Protein AF-A0A9E0HEC7-F1 (afdb_monomer)

Nearest PDB structures (foldseek):
  6nvm-assembly1_A  TM=3.324E-01  e=1.179E-01  Saccharopolyspora erythraea
  3eey-assembly4_I  TM=4.393E-01  e=1.092E+00  Acetivibrio thermocellus ATCC 27405

Secondary structure (DSSP, 8-state):
--HHHHHHHHHHHHHHHHHHHHTT--TTHHHHHHTT-EEEEE--GGGHHHHHHHHHH-TT-SEEEEE-TT--S-HHHHHHHHHHHHHSGGGGTEEEEEE-TTPPP-TTSHHHHHHHHT--SS-EEEEEEHHHHHHHHHH-----HHHHHHHHTTSPPPPPPPHHHHHHHHHHHHHHHHHHHHHHHHHHHHHHHHHHHHHHSS---

Mean predicted aligned error: 7.04 Å

Structure (mmCIF, N/CA/C/O backbone):
data_AF-A0A9E0HEC7-F1
#
_entry.id   AF-A0A9E0HEC7-F1
#
loop_
_atom_site.group_PDB
_atom_site.id
_atom_site.type_symbol
_atom_site.label_atom_id
_atom_site.label_alt_id
_atom_site.label_comp_id
_atom_site.label_asym_id
_atom_site.label_entity_id
_atom_site.label_seq_id
_atom_site.pdbx_PDB_ins_code
_atom_site.Cartn_x
_atom_site.Cartn_y
_atom_site.Cartn_z
_atom_site.occupancy
_atom_site.B_iso_or_equiv
_atom_site.auth_seq_id
_atom_site.auth_comp_id
_atom_site.auth_asym_id
_atom_site.auth_atom_id
_atom_site.pdbx_PDB_model_num
ATOM 1 N N . MET A 1 1 ? 11.516 -15.884 -7.083 1.00 87.19 1 MET A N 1
ATOM 2 C CA . MET A 1 1 ? 12.132 -14.732 -6.405 1.00 87.19 1 MET A CA 1
ATOM 3 C C . MET A 1 1 ? 13.285 -15.164 -5.522 1.00 87.19 1 MET A C 1
ATOM 5 O O . MET A 1 1 ? 13.072 -16.026 -4.665 1.00 87.19 1 MET A O 1
ATOM 9 N N . ASP A 1 2 ? 14.466 -14.587 -5.724 1.00 90.25 2 ASP A N 1
ATOM 10 C CA . ASP A 1 2 ? 15.596 -14.756 -4.800 1.00 90.25 2 ASP A CA 1
ATOM 11 C C . ASP A 1 2 ? 15.490 -13.820 -3.576 1.00 90.25 2 ASP A C 1
ATOM 13 O O . ASP A 1 2 ? 14.599 -12.970 -3.495 1.00 90.25 2 ASP A O 1
ATOM 17 N N . ASP A 1 3 ? 16.365 -14.001 -2.584 1.00 91.94 3 ASP A N 1
ATOM 18 C CA . ASP A 1 3 ? 16.328 -13.213 -1.342 1.00 91.94 3 ASP A CA 1
ATOM 19 C C . ASP A 1 3 ? 16.625 -11.724 -1.582 1.00 91.94 3 ASP A C 1
ATOM 21 O O . ASP A 1 3 ? 16.037 -10.862 -0.928 1.00 91.94 3 ASP A O 1
ATOM 25 N N . ALA A 1 4 ? 17.481 -11.401 -2.557 1.00 91.88 4 ALA A N 1
ATOM 26 C CA . ALA A 1 4 ? 17.831 -10.021 -2.873 1.00 91.88 4 ALA A CA 1
ATOM 27 C C . ALA A 1 4 ? 16.644 -9.269 -3.494 1.00 91.88 4 ALA A C 1
ATOM 29 O O . ALA A 1 4 ? 16.403 -8.107 -3.165 1.00 91.88 4 ALA A O 1
ATOM 30 N N . GLU A 1 5 ? 15.875 -9.929 -4.359 1.00 91.88 5 GLU A N 1
ATOM 31 C CA . GLU A 1 5 ? 14.622 -9.409 -4.905 1.00 91.88 5 GLU A CA 1
ATOM 32 C C . GLU A 1 5 ? 13.568 -9.199 -3.809 1.00 91.88 5 GLU A C 1
ATOM 34 O O . GLU A 1 5 ? 12.873 -8.176 -3.810 1.00 91.88 5 GLU A O 1
ATOM 39 N N . ARG A 1 6 ? 13.469 -10.124 -2.842 1.00 94.81 6 ARG A N 1
ATOM 40 C CA . ARG A 1 6 ? 12.532 -9.997 -1.712 1.00 94.81 6 ARG A CA 1
ATOM 41 C C . ARG A 1 6 ? 12.882 -8.825 -0.798 1.00 94.81 6 ARG A C 1
ATOM 43 O O . ARG A 1 6 ? 11.996 -8.041 -0.448 1.00 94.81 6 ARG A O 1
ATOM 50 N N . ASP A 1 7 ? 14.152 -8.687 -0.427 1.00 95.75 7 ASP A N 1
ATOM 51 C CA . ASP A 1 7 ? 14.629 -7.603 0.439 1.00 95.75 7 ASP A CA 1
ATOM 52 C C . ASP A 1 7 ? 14.504 -6.232 -0.236 1.00 95.75 7 ASP A C 1
ATOM 54 O O . ASP A 1 7 ? 14.144 -5.233 0.396 1.00 95.75 7 ASP A O 1
ATOM 58 N N . ASP A 1 8 ? 14.730 -6.182 -1.544 1.00 95.94 8 ASP A N 1
ATOM 59 C CA . ASP A 1 8 ? 14.536 -4.977 -2.334 1.00 95.94 8 ASP A CA 1
ATOM 60 C C . ASP A 1 8 ? 13.059 -4.557 -2.390 1.00 95.94 8 ASP A C 1
ATOM 62 O O . ASP A 1 8 ? 12.725 -3.409 -2.088 1.00 95.94 8 ASP A O 1
ATOM 66 N N . ALA A 1 9 ? 12.148 -5.486 -2.689 1.00 96.44 9 ALA A N 1
ATOM 67 C CA . ALA A 1 9 ? 10.710 -5.221 -2.668 1.00 96.44 9 ALA A CA 1
ATOM 68 C C . ALA A 1 9 ? 10.222 -4.758 -1.281 1.00 96.44 9 ALA A C 1
ATOM 70 O O . ALA A 1 9 ? 9.430 -3.815 -1.186 1.00 96.44 9 ALA A O 1
ATOM 71 N N . ARG A 1 10 ? 10.746 -5.354 -0.198 1.00 97.50 10 ARG A N 1
ATOM 72 C CA . ARG A 1 10 ? 10.491 -4.892 1.177 1.00 97.50 10 ARG A CA 1
ATOM 73 C C . ARG A 1 10 ? 10.950 -3.447 1.372 1.00 97.50 10 ARG A C 1
ATOM 75 O O . ARG A 1 10 ? 10.171 -2.625 1.848 1.00 97.50 10 ARG A O 1
ATOM 82 N N . THR A 1 11 ? 12.168 -3.117 0.947 1.00 97.88 11 THR A N 1
ATOM 83 C CA . THR A 1 11 ? 12.728 -1.759 1.058 1.00 97.88 11 THR A CA 1
ATOM 84 C C . THR A 1 11 ? 11.845 -0.720 0.357 1.00 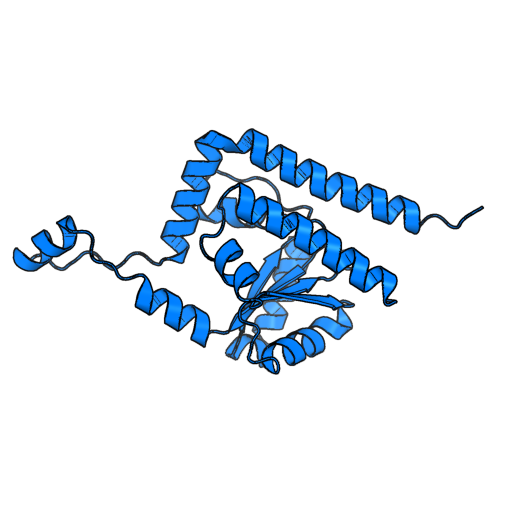97.88 11 THR A C 1
ATOM 86 O O . THR A 1 11 ? 11.594 0.364 0.888 1.00 97.88 11 THR A O 1
ATOM 89 N N . TRP A 1 12 ? 11.325 -1.035 -0.831 1.00 98.31 12 TRP A N 1
ATOM 90 C CA . TRP A 1 12 ? 10.419 -0.137 -1.552 1.00 98.31 12 TRP A CA 1
ATOM 91 C C . TRP A 1 12 ? 9.053 0.008 -0.871 1.00 98.31 12 TRP A C 1
ATOM 93 O O . TRP A 1 12 ? 8.524 1.121 -0.803 1.00 98.31 12 TRP A O 1
ATOM 103 N N . ALA A 1 13 ? 8.503 -1.069 -0.308 1.00 98.12 13 ALA A N 1
ATOM 104 C CA . ALA A 1 13 ? 7.285 -0.997 0.498 1.00 98.12 13 ALA A CA 1
ATOM 105 C C . ALA A 1 13 ? 7.476 -0.135 1.763 1.00 98.12 13 ALA A C 1
ATOM 107 O O . ALA A 1 13 ? 6.596 0.647 2.119 1.00 98.12 13 ALA A O 1
ATOM 108 N N . GLU A 1 14 ? 8.642 -0.192 2.408 1.00 97.94 14 GLU A N 1
ATOM 109 C CA . GLU A 1 14 ? 8.966 0.667 3.555 1.00 97.94 14 GLU A CA 1
ATOM 110 C C . GLU A 1 14 ? 9.065 2.151 3.180 1.00 97.94 14 GLU A C 1
ATOM 112 O O . GLU A 1 14 ? 8.615 3.011 3.941 1.00 97.94 14 GLU A O 1
ATOM 117 N N . ARG A 1 15 ? 9.601 2.470 1.995 1.00 98.31 15 ARG A N 1
ATOM 118 C CA . ARG A 1 15 ? 9.605 3.847 1.466 1.00 98.31 15 ARG A CA 1
ATOM 119 C C . ARG A 1 15 ? 8.192 4.361 1.214 1.00 98.31 15 ARG A C 1
ATOM 121 O O . ARG A 1 15 ? 7.901 5.513 1.520 1.00 98.31 15 ARG A O 1
ATOM 128 N N . TYR A 1 16 ? 7.309 3.506 0.704 1.00 98.19 16 TYR A N 1
ATOM 129 C CA . TYR A 1 16 ? 5.893 3.835 0.571 1.00 98.19 16 TYR A CA 1
ATOM 130 C C . TYR A 1 16 ? 5.250 4.133 1.931 1.00 98.19 16 TYR A C 1
ATOM 132 O O . TYR A 1 16 ? 4.610 5.171 2.083 1.00 98.19 16 TYR A O 1
ATOM 140 N N . ILE A 1 17 ? 5.482 3.287 2.943 1.00 96.62 17 ILE A N 1
ATOM 141 C CA . ILE A 1 17 ? 4.986 3.526 4.309 1.00 96.62 17 ILE A CA 1
ATOM 142 C C . ILE A 1 17 ? 5.485 4.873 4.849 1.00 96.62 17 ILE A C 1
ATOM 144 O O . ILE A 1 17 ? 4.700 5.612 5.435 1.00 96.62 17 ILE A O 1
ATOM 148 N N . ALA A 1 18 ? 6.745 5.240 4.601 1.00 97.38 18 ALA A N 1
ATOM 149 C CA . ALA A 1 18 ? 7.276 6.534 5.029 1.00 97.38 18 ALA A CA 1
ATOM 150 C C . ALA A 1 18 ? 6.511 7.728 4.418 1.00 97.38 18 ALA A C 1
ATOM 152 O O . ALA A 1 18 ? 6.315 8.730 5.102 1.00 97.38 18 ALA A O 1
ATOM 153 N N . ILE A 1 19 ? 6.024 7.623 3.173 1.00 96.75 19 ILE A N 1
ATOM 154 C CA . ILE A 1 19 ? 5.137 8.640 2.575 1.00 96.75 19 ILE A CA 1
ATOM 155 C C . ILE A 1 19 ? 3.783 8.656 3.292 1.00 96.75 19 ILE A C 1
ATOM 157 O O . ILE A 1 19 ? 3.296 9.725 3.653 1.00 96.75 19 ILE A O 1
ATOM 161 N N . ILE A 1 20 ? 3.187 7.485 3.540 1.00 94.31 20 ILE A N 1
ATOM 162 C CA . ILE A 1 20 ? 1.914 7.378 4.273 1.00 94.31 20 ILE A CA 1
ATOM 163 C C . ILE A 1 20 ? 2.005 8.052 5.648 1.00 94.31 20 ILE A C 1
ATOM 165 O O . ILE A 1 20 ? 1.072 8.748 6.046 1.00 94.31 20 ILE A O 1
ATOM 169 N N . GLU A 1 21 ? 3.126 7.877 6.348 1.00 94.19 21 GLU A N 1
ATOM 170 C CA . GLU A 1 21 ? 3.403 8.493 7.649 1.00 94.19 21 GLU A CA 1
ATOM 171 C C . GLU A 1 21 ? 3.651 10.003 7.532 1.00 94.19 21 GLU A C 1
ATOM 173 O O . GLU A 1 21 ? 3.046 10.777 8.271 1.00 94.19 21 GLU A O 1
ATOM 178 N N . ALA A 1 22 ? 4.485 10.443 6.584 1.00 94.62 22 ALA A N 1
ATOM 179 C CA . ALA A 1 22 ? 4.829 11.857 6.401 1.00 94.62 22 ALA A CA 1
ATOM 180 C C . ALA A 1 22 ? 3.616 12.730 6.048 1.00 94.62 22 ALA A C 1
ATOM 182 O O . ALA A 1 22 ? 3.542 13.890 6.454 1.00 94.62 22 ALA A O 1
ATOM 183 N N . TYR A 1 23 ? 2.662 12.165 5.309 1.00 92.69 23 TYR A N 1
ATOM 184 C CA . TYR A 1 23 ? 1.419 12.834 4.939 1.00 92.69 23 TYR A CA 1
ATOM 185 C C . TYR A 1 23 ? 0.248 12.467 5.849 1.00 92.69 23 TYR A C 1
ATOM 187 O O . TYR A 1 23 ? -0.855 12.927 5.580 1.00 92.69 23 TYR A O 1
ATOM 195 N N . ASP A 1 24 ? 0.458 11.672 6.906 1.00 90.56 24 ASP A N 1
ATOM 196 C CA . ASP A 1 24 ? -0.576 11.273 7.868 1.00 90.56 24 ASP A CA 1
ATOM 197 C C . ASP A 1 24 ? -1.872 10.812 7.164 1.00 90.56 24 ASP A C 1
ATOM 199 O O . ASP A 1 24 ? -2.981 11.290 7.414 1.00 90.56 24 ASP A O 1
ATOM 203 N N . LEU A 1 25 ? -1.688 9.911 6.188 1.00 89.12 25 LEU A N 1
ATOM 204 C CA . LEU A 1 25 ? -2.768 9.340 5.370 1.00 89.12 25 LEU A CA 1
ATOM 205 C C . LEU A 1 25 ? -3.478 8.176 6.066 1.00 89.12 25 LEU A C 1
ATOM 207 O O . LEU A 1 25 ? -4.539 7.714 5.639 1.00 89.12 25 LEU A O 1
ATOM 211 N N . CYS A 1 26 ? -2.852 7.654 7.115 1.00 88.06 26 CYS A N 1
ATOM 212 C CA . CYS A 1 26 ? -3.355 6.563 7.921 1.00 88.06 26 CYS A CA 1
ATOM 213 C C . CYS A 1 26 ? -2.931 6.806 9.375 1.00 88.06 26 CYS A C 1
ATOM 215 O O . CYS A 1 26 ? -1.745 6.647 9.681 1.00 88.06 26 CYS A O 1
ATOM 217 N N . PRO A 1 27 ? -3.872 7.105 10.289 1.00 85.00 27 PRO A N 1
ATOM 218 C CA . PRO A 1 27 ? -3.538 7.408 11.684 1.00 85.00 27 PRO A CA 1
ATOM 219 C C . PRO A 1 27 ? -2.929 6.207 12.428 1.00 85.00 27 PRO A C 1
ATOM 221 O O . PRO A 1 27 ? -2.364 6.353 13.510 1.00 85.00 27 PRO A O 1
ATOM 224 N N . TRP A 1 28 ? -3.027 5.001 11.858 1.00 85.94 28 TRP A N 1
ATOM 225 C CA . TRP A 1 28 ? -2.466 3.779 12.436 1.00 85.94 28 TRP A CA 1
ATOM 226 C C . TRP A 1 28 ? -1.082 3.413 11.909 1.00 85.94 28 TRP A C 1
ATOM 228 O O . TRP A 1 28 ? -0.432 2.588 12.546 1.00 85.94 28 TRP A O 1
ATOM 238 N N . ALA A 1 29 ? -0.621 3.993 10.795 1.00 84.69 29 ALA A N 1
ATOM 239 C CA . ALA A 1 29 ? 0.616 3.563 10.139 1.00 84.69 29 ALA A CA 1
ATOM 240 C C . ALA A 1 29 ? 1.838 3.700 11.064 1.00 84.69 29 ALA A C 1
ATOM 242 O O . ALA A 1 29 ? 2.449 2.690 11.417 1.00 84.69 29 ALA A O 1
ATOM 243 N N . ALA A 1 30 ? 2.119 4.917 11.542 1.00 87.06 30 ALA A N 1
ATOM 244 C CA . ALA A 1 30 ? 3.261 5.169 12.421 1.00 87.06 30 ALA A CA 1
ATOM 245 C C . ALA A 1 30 ? 3.179 4.398 13.756 1.00 87.06 30 ALA A C 1
ATOM 247 O O . ALA A 1 30 ? 4.164 3.752 14.126 1.00 87.06 30 ALA A O 1
ATOM 248 N N . PRO A 1 31 ? 2.033 4.364 14.474 1.00 87.75 31 PRO A N 1
ATOM 249 C CA . PRO A 1 31 ? 1.924 3.560 15.688 1.00 87.75 31 PRO A CA 1
ATOM 250 C C . PRO A 1 31 ? 2.130 2.055 15.459 1.00 87.75 31 PRO A C 1
ATOM 252 O O . PRO A 1 31 ? 2.806 1.415 16.262 1.00 87.75 31 PRO A O 1
ATOM 255 N N . ALA A 1 32 ? 1.565 1.481 14.391 1.00 87.88 32 ALA A N 1
ATOM 256 C CA . ALA A 1 32 ? 1.730 0.058 14.083 1.00 87.88 32 ALA A CA 1
ATOM 257 C C . ALA A 1 32 ? 3.191 -0.271 13.751 1.00 87.88 32 ALA A C 1
ATOM 259 O O . ALA A 1 32 ? 3.738 -1.259 14.242 1.00 87.88 32 ALA A O 1
ATOM 260 N N . ARG A 1 33 ? 3.857 0.592 12.975 1.00 89.12 33 ARG A N 1
ATOM 261 C CA . ARG A 1 33 ? 5.275 0.435 12.647 1.00 89.12 33 ARG A CA 1
ATOM 262 C C . ARG A 1 33 ? 6.158 0.523 13.892 1.00 89.12 33 ARG A C 1
ATOM 264 O O . ARG A 1 33 ? 7.004 -0.342 14.091 1.00 89.12 33 ARG A O 1
ATOM 271 N N . ALA A 1 34 ? 5.914 1.498 14.769 1.00 90.94 34 ALA A N 1
ATOM 272 C CA . ALA A 1 34 ? 6.655 1.666 16.022 1.00 90.94 34 ALA A CA 1
ATOM 273 C C . ALA A 1 34 ? 6.516 0.466 16.977 1.00 90.94 34 ALA A C 1
ATOM 275 O O . ALA A 1 34 ? 7.435 0.175 17.739 1.00 90.94 34 ALA A O 1
ATOM 276 N N . ARG A 1 35 ? 5.382 -0.244 16.929 1.00 91.38 35 ARG A N 1
ATOM 277 C CA . ARG A 1 35 ? 5.138 -1.460 17.723 1.00 91.38 35 ARG A CA 1
ATOM 278 C C . ARG A 1 35 ? 5.619 -2.752 17.053 1.00 91.38 35 ARG A C 1
ATOM 280 O O . ARG A 1 35 ? 5.461 -3.818 17.638 1.00 91.38 35 ARG A O 1
ATOM 287 N N . GLY A 1 36 ? 6.201 -2.680 15.853 1.00 91.44 36 GLY A N 1
ATOM 288 C CA . GLY A 1 36 ? 6.622 -3.866 15.102 1.00 91.44 36 GLY A CA 1
ATOM 289 C C . GLY A 1 36 ? 5.451 -4.725 14.610 1.00 91.44 36 GLY A C 1
ATOM 290 O O . GLY A 1 36 ? 5.605 -5.925 14.412 1.00 91.44 36 GLY A O 1
ATOM 291 N N . GLU A 1 37 ? 4.276 -4.122 14.426 1.00 93.06 37 GLU A N 1
ATOM 292 C CA . GLU A 1 37 ? 3.042 -4.815 14.033 1.00 93.06 37 GLU A CA 1
ATOM 293 C C . GLU A 1 37 ? 2.853 -4.904 12.510 1.00 93.06 37 GLU A C 1
ATOM 295 O O . GLU A 1 37 ? 1.885 -5.507 12.033 1.00 93.06 37 GLU A O 1
ATOM 300 N N . VAL A 1 38 ? 3.747 -4.276 11.744 1.00 94.44 38 VAL A N 1
ATOM 301 C CA . VAL A 1 38 ? 3.724 -4.283 10.281 1.00 94.44 38 VAL A CA 1
ATOM 302 C C . VAL A 1 38 ? 4.596 -5.421 9.778 1.00 94.44 38 VAL A C 1
ATOM 304 O O . VAL A 1 38 ? 5.797 -5.466 10.033 1.00 94.44 38 VAL A O 1
ATOM 307 N N . TRP A 1 39 ? 3.981 -6.327 9.033 1.00 96.75 39 TRP A N 1
ATOM 308 C CA . TRP A 1 39 ? 4.637 -7.463 8.412 1.00 96.75 39 TRP A CA 1
ATOM 309 C C . TRP A 1 39 ? 4.698 -7.255 6.904 1.00 96.75 39 TRP A C 1
ATOM 311 O O . TRP A 1 39 ? 3.683 -6.944 6.283 1.00 96.75 39 TRP A O 1
ATOM 321 N N . ILE A 1 40 ? 5.883 -7.402 6.313 1.00 97.69 40 ILE A N 1
ATOM 322 C CA . ILE A 1 40 ? 6.109 -7.169 4.885 1.00 97.69 40 ILE A CA 1
ATOM 323 C C . ILE A 1 40 ? 6.843 -8.370 4.308 1.00 97.69 40 ILE A C 1
ATOM 325 O O . ILE A 1 40 ? 7.993 -8.643 4.673 1.00 97.69 40 ILE A O 1
ATOM 329 N N . GLU A 1 41 ? 6.196 -9.051 3.370 1.00 97.94 41 GLU A N 1
ATOM 330 C CA . GLU A 1 41 ? 6.795 -10.162 2.647 1.00 97.94 41 GLU A CA 1
ATOM 331 C C . GLU A 1 41 ? 6.524 -10.025 1.150 1.00 97.94 41 GLU A C 1
ATOM 333 O O . GLU A 1 41 ? 5.391 -9.809 0.720 1.00 97.94 41 GLU A O 1
ATOM 338 N N . ALA A 1 42 ? 7.586 -10.135 0.354 1.00 97.81 42 ALA A N 1
ATOM 339 C CA . ALA A 1 42 ? 7.486 -10.213 -1.092 1.00 97.81 42 ALA A CA 1
ATOM 340 C C . ALA A 1 42 ? 7.343 -11.673 -1.526 1.00 97.81 42 ALA A C 1
ATOM 342 O O . ALA A 1 42 ? 8.010 -12.546 -0.967 1.00 97.81 42 ALA A O 1
ATOM 343 N N . CYS A 1 43 ? 6.489 -11.937 -2.510 1.00 97.06 43 CYS A N 1
ATOM 344 C CA . CYS A 1 43 ? 6.162 -13.277 -2.991 1.00 97.06 43 CYS A CA 1
ATOM 345 C C . CYS A 1 43 ? 5.806 -13.266 -4.485 1.00 97.06 43 CYS A C 1
ATOM 347 O O . CYS A 1 43 ? 5.541 -12.209 -5.063 1.00 97.06 43 CYS A O 1
ATOM 349 N N . GLU A 1 44 ? 5.826 -14.443 -5.114 1.00 95.94 44 GLU A N 1
ATOM 350 C CA . GLU A 1 44 ? 5.263 -14.613 -6.455 1.00 95.94 44 GLU A CA 1
ATOM 351 C C . GLU A 1 44 ? 3.729 -14.663 -6.385 1.00 95.94 44 GLU A C 1
ATOM 353 O O . GLU A 1 44 ? 3.147 -14.911 -5.327 1.00 95.94 44 GLU A O 1
ATOM 358 N N . VAL A 1 45 ? 3.067 -14.450 -7.525 1.00 94.19 45 VAL A N 1
ATOM 359 C CA . VAL A 1 45 ? 1.594 -14.465 -7.626 1.00 94.19 45 VAL A CA 1
ATOM 360 C C . VAL A 1 45 ? 1.011 -15.783 -7.102 1.00 94.19 45 VAL A C 1
ATOM 362 O O . VAL A 1 45 ? 0.038 -15.764 -6.347 1.00 94.19 45 VAL A O 1
ATOM 365 N N . ASP A 1 46 ? 1.630 -16.910 -7.450 1.00 94.56 46 ASP A N 1
ATOM 366 C CA . ASP A 1 46 ? 1.159 -18.244 -7.060 1.00 94.56 46 ASP A CA 1
ATOM 367 C C . ASP A 1 46 ? 1.342 -18.527 -5.556 1.00 94.56 46 ASP A C 1
ATOM 369 O O . ASP A 1 46 ? 0.603 -19.324 -4.984 1.00 94.56 46 ASP A O 1
ATOM 373 N N . ASP A 1 47 ? 2.255 -17.812 -4.891 1.00 96.31 47 ASP A N 1
ATOM 374 C CA . ASP A 1 47 ? 2.591 -18.006 -3.476 1.00 96.31 47 ASP A CA 1
ATOM 375 C C . ASP A 1 47 ? 1.795 -17.082 -2.535 1.00 96.31 47 ASP A C 1
ATOM 377 O O . ASP A 1 47 ? 1.994 -17.110 -1.312 1.00 96.31 47 ASP A O 1
ATOM 381 N N . VAL A 1 48 ? 0.925 -16.204 -3.057 1.00 96.00 48 VAL A N 1
ATOM 382 C CA . VAL A 1 48 ? 0.280 -15.168 -2.229 1.00 96.00 48 VAL A CA 1
ATOM 383 C C . VAL A 1 48 ? -0.604 -15.778 -1.141 1.00 96.00 48 VAL A C 1
ATOM 385 O O . VAL A 1 48 ? -0.675 -15.239 -0.038 1.00 96.00 48 VAL A O 1
ATOM 388 N N . GLU A 1 49 ? -1.276 -16.897 -1.429 1.00 95.44 49 GLU A N 1
ATOM 389 C CA . GLU A 1 49 ? -2.180 -17.547 -0.476 1.00 95.44 49 GLU A CA 1
ATOM 390 C C . GLU A 1 49 ? -1.394 -18.109 0.715 1.00 95.44 49 GLU A C 1
ATOM 392 O O . GLU A 1 49 ? -1.721 -17.821 1.868 1.00 95.44 49 GLU A O 1
ATOM 397 N N . ASP A 1 50 ? -0.285 -18.797 0.440 1.00 96.56 50 ASP A 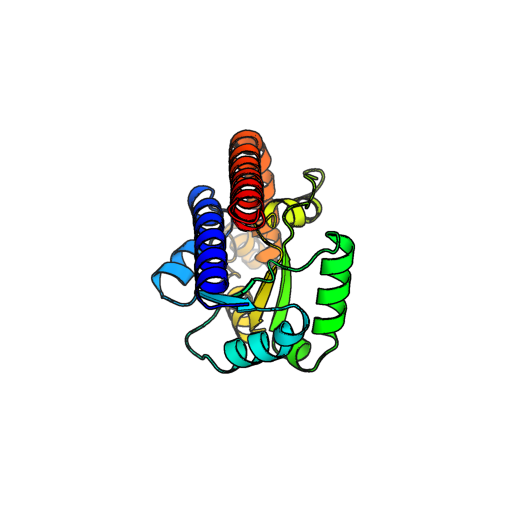N 1
ATOM 398 C CA . ASP A 1 50 ? 0.628 -19.310 1.464 1.00 96.56 50 ASP A CA 1
ATOM 399 C C . ASP A 1 50 ? 1.286 -18.178 2.262 1.00 96.56 50 ASP A C 1
ATOM 401 O O . ASP A 1 50 ? 1.490 -18.280 3.474 1.00 96.56 50 ASP A O 1
ATOM 405 N N . THR A 1 51 ? 1.591 -17.066 1.598 1.00 97.12 51 THR A N 1
ATOM 406 C CA . THR A 1 51 ? 2.161 -15.863 2.219 1.00 97.12 51 THR A CA 1
ATOM 407 C C . THR A 1 51 ? 1.160 -15.213 3.179 1.00 97.12 51 THR A C 1
ATOM 409 O O . THR A 1 51 ? 1.486 -14.933 4.335 1.00 97.12 51 THR A O 1
ATOM 412 N N . LEU A 1 52 ? -0.102 -15.083 2.769 1.00 96.56 52 LEU A N 1
ATOM 413 C CA . LEU A 1 52 ? -1.189 -14.633 3.640 1.00 96.56 52 LEU A CA 1
ATOM 414 C C . LEU A 1 52 ? -1.442 -15.612 4.797 1.00 96.56 52 LEU A C 1
ATOM 416 O O . LEU A 1 52 ? -1.714 -15.175 5.917 1.00 96.56 52 LEU A O 1
ATOM 420 N N . ALA A 1 53 ? -1.308 -16.922 4.574 1.00 95.56 53 ALA A N 1
ATOM 421 C CA . ALA A 1 53 ? -1.405 -17.916 5.638 1.00 95.56 53 ALA A CA 1
ATOM 422 C C . ALA A 1 53 ? -0.284 -17.742 6.684 1.00 95.56 53 ALA A C 1
ATOM 424 O O . ALA A 1 53 ? -0.570 -17.733 7.885 1.00 95.56 53 ALA A O 1
ATOM 425 N N . ARG A 1 54 ? 0.968 -17.492 6.270 1.00 96.31 54 ARG A N 1
ATOM 426 C CA . ARG A 1 54 ? 2.072 -17.162 7.198 1.00 96.31 54 ARG A CA 1
ATOM 427 C C . ARG A 1 54 ? 1.788 -15.901 8.013 1.00 96.31 54 ARG A C 1
ATOM 429 O O . ARG A 1 54 ? 2.002 -15.902 9.228 1.00 96.31 54 ARG A O 1
ATOM 436 N N . PHE A 1 55 ? 1.229 -14.863 7.391 1.00 95.56 55 PHE A N 1
ATOM 437 C CA . PHE A 1 55 ? 0.759 -13.683 8.119 1.00 95.56 55 PHE A CA 1
ATOM 438 C C . PHE A 1 55 ? -0.289 -14.058 9.180 1.00 95.56 55 PHE A C 1
ATOM 440 O O . PHE A 1 55 ? -0.148 -13.680 10.344 1.00 95.56 55 PHE A O 1
ATOM 447 N N . THR A 1 56 ? -1.295 -14.876 8.840 1.00 93.00 56 THR A N 1
ATOM 448 C CA . THR A 1 56 ? -2.308 -15.307 9.826 1.00 93.00 56 THR A CA 1
ATOM 449 C C . THR A 1 56 ? -1.721 -16.112 10.985 1.00 93.00 56 THR A C 1
ATOM 451 O O . THR A 1 56 ? -2.220 -16.005 12.108 1.00 93.00 56 THR A O 1
ATOM 454 N N . ALA A 1 57 ? -0.637 -16.850 10.755 1.00 93.12 57 ALA A N 1
ATOM 455 C CA . ALA A 1 57 ? 0.070 -17.603 11.784 1.00 93.12 57 ALA A CA 1
ATOM 456 C C . ALA A 1 57 ? 1.005 -16.741 12.653 1.00 93.12 57 ALA A C 1
ATOM 458 O O . ALA A 1 57 ? 1.498 -17.234 13.662 1.00 93.12 57 ALA A O 1
ATOM 459 N N . THR A 1 58 ? 1.234 -15.471 12.299 1.00 93.19 58 THR A N 1
ATOM 460 C CA . THR A 1 58 ? 2.133 -14.556 13.021 1.00 93.19 58 THR A CA 1
ATOM 461 C C . THR A 1 58 ? 1.327 -13.667 13.983 1.00 93.19 58 THR A C 1
ATOM 463 O O . THR A 1 58 ? 0.688 -12.713 13.533 1.00 93.19 58 THR A O 1
ATOM 466 N N . PRO A 1 59 ? 1.318 -13.929 15.308 1.00 85.75 59 PRO A N 1
ATOM 467 C CA . PRO A 1 59 ? 0.398 -13.253 16.232 1.00 85.75 59 PRO A CA 1
ATOM 468 C C . PRO A 1 59 ? 0.749 -11.787 16.497 1.00 85.75 59 PRO A C 1
ATOM 470 O O . PRO A 1 59 ? -0.122 -10.997 16.841 1.00 85.75 59 PRO A O 1
ATOM 473 N N . THR A 1 60 ? 2.024 -11.425 16.351 1.00 87.75 60 THR A N 1
ATOM 474 C CA . THR A 1 60 ? 2.518 -10.057 16.559 1.00 87.75 60 THR A CA 1
ATOM 475 C C . THR A 1 60 ? 2.214 -9.135 15.381 1.00 87.75 60 THR A C 1
ATOM 477 O O . THR A 1 60 ? 2.268 -7.919 15.533 1.00 87.75 60 THR A O 1
ATOM 480 N N . ALA A 1 61 ? 1.886 -9.693 14.212 1.00 89.06 61 ALA A N 1
ATOM 481 C CA . ALA A 1 61 ? 1.570 -8.921 13.021 1.00 89.06 61 ALA A CA 1
ATOM 482 C C . ALA A 1 61 ? 0.081 -8.557 12.983 1.00 89.06 61 ALA A C 1
ATOM 484 O O . ALA A 1 61 ? -0.802 -9.422 13.001 1.00 89.06 61 ALA A O 1
ATOM 485 N N . VAL A 1 62 ? -0.190 -7.257 12.883 1.00 87.81 62 VAL A N 1
ATOM 486 C CA . VAL A 1 62 ? -1.543 -6.695 12.794 1.00 87.81 62 VAL A CA 1
ATOM 487 C C . VAL A 1 62 ? -1.892 -6.330 11.355 1.00 87.81 62 VAL A C 1
ATOM 489 O O . VAL A 1 62 ? -3.026 -6.544 10.921 1.00 87.81 62 VAL A O 1
ATOM 492 N N . VAL A 1 63 ? -0.917 -5.812 10.605 1.00 91.25 63 VAL A N 1
ATOM 493 C CA . VAL A 1 63 ? -1.067 -5.441 9.194 1.00 91.25 63 VAL A CA 1
ATOM 494 C C . VAL A 1 63 ? -0.032 -6.200 8.379 1.00 91.25 63 VAL A C 1
ATOM 496 O O . VAL A 1 63 ? 1.163 -6.083 8.635 1.00 91.25 63 VAL A O 1
ATOM 499 N N . GLY A 1 64 ? -0.491 -6.972 7.399 1.00 95.19 64 GLY A N 1
ATOM 500 C CA . GLY A 1 64 ? 0.359 -7.683 6.452 1.00 95.19 64 GLY A CA 1
ATOM 501 C C . GLY A 1 64 ? 0.375 -6.981 5.101 1.00 95.19 64 GLY A C 1
ATOM 502 O O . GLY A 1 64 ? -0.682 -6.636 4.581 1.00 95.19 64 GLY A O 1
ATOM 503 N N . LEU A 1 65 ? 1.554 -6.793 4.517 1.00 97.75 65 LEU A N 1
ATOM 504 C CA . LEU A 1 65 ? 1.757 -6.338 3.146 1.00 97.75 65 LEU A CA 1
ATOM 505 C C . LEU A 1 65 ? 2.403 -7.476 2.352 1.00 97.75 65 LEU A C 1
ATOM 507 O O . LEU A 1 65 ? 3.601 -7.724 2.479 1.00 97.75 65 LEU A O 1
ATOM 511 N N . CYS A 1 66 ? 1.596 -8.172 1.550 1.00 98.06 66 CYS A N 1
ATOM 512 C CA . CYS A 1 66 ? 2.073 -9.177 0.602 1.00 98.06 66 CYS A CA 1
ATOM 513 C C . CYS A 1 66 ? 2.423 -8.468 -0.705 1.00 98.06 66 CYS A C 1
ATOM 515 O O . CYS A 1 66 ? 1.529 -8.132 -1.486 1.00 98.06 66 CYS A O 1
ATOM 517 N N . VAL A 1 67 ? 3.707 -8.182 -0.907 1.00 98.62 67 VAL A N 1
ATOM 518 C CA . VAL A 1 67 ? 4.209 -7.485 -2.095 1.00 98.62 67 VAL A CA 1
ATOM 519 C C . VAL A 1 67 ? 4.378 -8.494 -3.223 1.00 98.62 67 VAL A C 1
ATOM 521 O O . VAL A 1 67 ? 4.943 -9.566 -3.022 1.00 98.62 67 VAL A O 1
ATOM 524 N N . VAL A 1 68 ? 3.900 -8.154 -4.417 1.00 97.94 68 VAL A N 1
ATOM 525 C CA . VAL A 1 68 ? 3.887 -9.044 -5.584 1.00 97.94 68 VAL A CA 1
ATOM 526 C C . VAL A 1 68 ? 4.523 -8.313 -6.770 1.00 97.94 68 VAL A C 1
ATOM 528 O O . VAL A 1 68 ? 3.833 -7.940 -7.720 1.00 97.94 68 VAL A O 1
ATOM 531 N N . PRO A 1 69 ? 5.847 -8.049 -6.731 1.00 95.56 69 PRO A N 1
ATOM 532 C CA . PRO A 1 69 ? 6.523 -7.218 -7.725 1.00 95.56 69 PRO A CA 1
ATOM 533 C C . PRO A 1 69 ? 6.316 -7.724 -9.153 1.00 95.56 69 PRO A C 1
ATOM 535 O O . PRO A 1 69 ? 6.173 -6.931 -10.076 1.00 95.56 69 PRO A O 1
ATOM 538 N N . ASN A 1 70 ? 6.275 -9.036 -9.364 1.00 92.56 70 ASN A N 1
ATOM 539 C CA . ASN A 1 70 ? 6.177 -9.619 -10.703 1.00 92.56 70 ASN A CA 1
ATOM 540 C C . ASN A 1 70 ? 4.745 -9.697 -11.250 1.00 92.56 70 ASN A C 1
ATOM 542 O O . ASN A 1 70 ? 4.549 -10.232 -12.336 1.00 92.56 70 ASN A O 1
ATOM 546 N N . PHE A 1 71 ? 3.753 -9.152 -10.540 1.00 96.44 71 PHE A N 1
ATOM 547 C CA . PHE A 1 71 ? 2.404 -9.018 -11.078 1.00 96.44 71 PHE A CA 1
ATOM 548 C C . PHE A 1 71 ? 2.397 -8.037 -12.262 1.00 96.44 71 PHE A C 1
ATOM 550 O O . PHE A 1 71 ?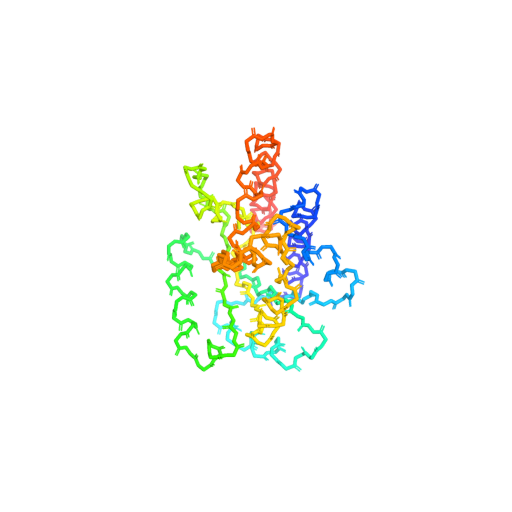 2.810 -6.885 -12.129 1.00 96.44 71 PHE A O 1
ATOM 557 N N . ASP A 1 72 ? 1.926 -8.503 -13.416 1.00 93.69 72 ASP A N 1
ATOM 558 C CA . ASP A 1 72 ? 1.965 -7.806 -14.707 1.00 93.69 72 ASP A CA 1
ATOM 559 C C . ASP A 1 72 ? 0.595 -7.269 -15.164 1.00 93.69 72 ASP A C 1
ATOM 561 O O . ASP A 1 72 ? 0.491 -6.599 -16.194 1.00 93.69 72 ASP A O 1
ATOM 565 N N . GLY A 1 73 ? -0.462 -7.550 -14.399 1.00 96.31 73 GLY A N 1
ATOM 566 C CA . GLY A 1 73 ? -1.811 -7.075 -14.676 1.00 96.31 73 GLY A CA 1
ATOM 567 C C . GLY A 1 73 ? -2.015 -5.592 -14.359 1.00 96.31 73 GLY A C 1
ATO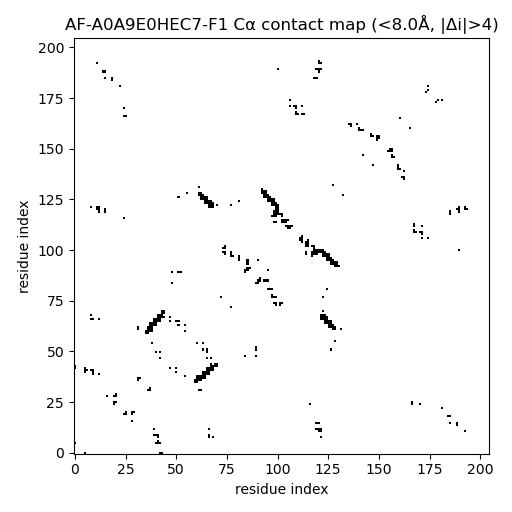M 568 O O . GLY A 1 73 ? -1.245 -4.968 -13.641 1.00 96.31 73 GLY A O 1
ATOM 569 N N . ASP A 1 74 ? -3.112 -5.031 -14.868 1.00 97.75 74 ASP A N 1
ATOM 570 C CA . ASP A 1 74 ? -3.544 -3.663 -14.560 1.00 97.75 74 ASP A CA 1
ATOM 571 C C . ASP A 1 74 ? -4.241 -3.562 -13.171 1.00 97.75 74 ASP A C 1
ATOM 573 O O . ASP A 1 74 ? -4.539 -4.590 -12.541 1.00 97.75 74 ASP A O 1
ATOM 577 N N . PRO A 1 75 ? -4.581 -2.349 -12.673 1.00 97.06 75 PRO A N 1
ATOM 578 C CA . PRO A 1 75 ? -5.296 -2.200 -11.401 1.00 97.06 75 PRO A CA 1
ATOM 579 C C . PRO A 1 75 ? -6.614 -2.990 -11.321 1.00 97.06 75 PRO A C 1
ATOM 581 O O . PRO A 1 75 ? -7.024 -3.433 -10.246 1.00 97.06 75 PRO A O 1
ATOM 584 N N . THR A 1 76 ? -7.299 -3.187 -12.450 1.00 97.31 76 THR A N 1
ATOM 585 C CA . THR A 1 76 ? -8.560 -3.938 -12.496 1.00 97.31 76 THR A CA 1
ATOM 586 C C . THR A 1 76 ? -8.302 -5.435 -12.345 1.00 97.31 76 THR A C 1
ATOM 588 O O . THR A 1 76 ? -9.050 -6.120 -11.644 1.00 97.31 76 THR A O 1
ATOM 591 N N . ALA A 1 77 ? -7.243 -5.954 -12.967 1.00 98.06 77 ALA A N 1
ATOM 592 C CA . ALA A 1 77 ? -6.792 -7.327 -12.808 1.00 98.06 77 ALA A CA 1
ATOM 593 C C . ALA A 1 77 ? -6.419 -7.612 -11.350 1.00 98.06 77 ALA A C 1
ATOM 595 O O . ALA A 1 77 ? -6.912 -8.596 -10.795 1.00 98.06 77 ALA A O 1
ATOM 596 N N . LEU A 1 78 ? -5.668 -6.715 -10.698 1.00 98.06 78 LEU A N 1
ATOM 597 C CA . LEU A 1 78 ? -5.316 -6.865 -9.284 1.00 98.06 78 LEU A CA 1
ATOM 598 C C . LEU A 1 78 ? -6.565 -6.863 -8.390 1.00 98.06 78 LEU A C 1
ATOM 600 O O . LEU A 1 78 ? -6.711 -7.707 -7.506 1.00 98.06 78 LEU A O 1
ATOM 604 N N . ARG A 1 79 ? -7.525 -5.970 -8.656 1.00 96.94 79 ARG A N 1
ATOM 605 C CA . ARG A 1 79 ? -8.792 -5.913 -7.912 1.00 96.94 79 ARG A CA 1
ATOM 606 C C . ARG A 1 79 ? -9.632 -7.180 -8.060 1.00 96.94 79 ARG A C 1
ATOM 608 O O . ARG A 1 79 ? -10.245 -7.615 -7.078 1.00 96.94 79 ARG A O 1
ATOM 615 N N . ARG A 1 80 ? -9.698 -7.747 -9.271 1.00 97.81 80 ARG A N 1
ATOM 616 C CA . ARG A 1 80 ? -10.372 -9.030 -9.531 1.00 97.81 80 ARG A CA 1
ATOM 617 C C . ARG A 1 80 ? -9.675 -10.161 -8.786 1.00 97.81 80 ARG A C 1
ATOM 619 O O . ARG A 1 80 ? -10.350 -10.949 -8.132 1.00 97.81 80 ARG A O 1
ATOM 626 N N . TRP A 1 81 ? -8.346 -10.190 -8.821 1.00 97.19 81 TRP A N 1
ATOM 627 C CA . TRP A 1 81 ? -7.551 -11.183 -8.107 1.00 97.19 81 TRP A CA 1
ATOM 628 C C . TRP A 1 81 ? -7.754 -11.110 -6.588 1.00 97.19 81 TRP A C 1
ATOM 630 O O . TRP A 1 81 ? -8.098 -12.115 -5.971 1.00 97.19 81 TRP A O 1
ATOM 640 N N . ARG A 1 82 ? -7.705 -9.911 -5.993 1.00 96.88 82 ARG A N 1
ATOM 641 C CA . ARG A 1 82 ? -8.098 -9.681 -4.590 1.00 96.88 82 ARG A CA 1
ATOM 642 C C . ARG A 1 82 ? -9.527 -10.161 -4.307 1.00 96.88 82 ARG A C 1
ATOM 644 O O . ARG A 1 82 ? -9.784 -10.723 -3.247 1.00 96.88 82 ARG A O 1
ATOM 651 N N . GLY A 1 83 ? -10.460 -9.952 -5.239 1.00 95.56 83 GLY A N 1
ATOM 652 C CA . GLY A 1 83 ? -11.824 -10.484 -5.151 1.00 95.56 83 GLY A CA 1
ATOM 653 C C . GLY A 1 83 ? -11.849 -12.006 -5.015 1.00 95.56 83 GLY A C 1
ATOM 654 O O . GLY A 1 83 ? -12.449 -12.514 -4.073 1.00 95.56 83 GLY A O 1
ATOM 655 N N . ALA A 1 84 ? -11.118 -12.711 -5.879 1.00 96.50 84 ALA A N 1
ATOM 656 C CA . ALA A 1 84 ? -10.992 -14.165 -5.817 1.00 96.50 84 ALA A CA 1
ATOM 657 C C . ALA A 1 84 ? -10.342 -14.643 -4.504 1.00 96.50 84 ALA A C 1
ATOM 659 O O . ALA A 1 84 ? -10.791 -15.629 -3.927 1.00 96.50 84 ALA A O 1
ATOM 660 N N . LEU A 1 85 ? -9.336 -13.927 -3.982 1.00 94.25 85 LEU A N 1
ATOM 661 C CA . LEU A 1 85 ? -8.738 -14.221 -2.669 1.00 94.25 85 LEU A CA 1
ATOM 662 C C . LEU A 1 85 ? -9.752 -14.070 -1.523 1.00 94.25 85 LEU A C 1
ATOM 664 O O . LEU A 1 85 ? -9.759 -14.874 -0.593 1.00 94.25 85 LEU A O 1
ATOM 668 N N . CYS A 1 86 ? -10.647 -13.079 -1.593 1.00 92.56 86 CYS A N 1
ATOM 669 C CA . CYS A 1 86 ? -11.716 -12.909 -0.604 1.00 92.56 86 CYS A CA 1
ATOM 670 C C . CYS A 1 86 ? -12.749 -14.050 -0.612 1.00 92.56 86 CYS A C 1
ATOM 672 O O . CYS A 1 86 ? -13.411 -14.265 0.401 1.00 92.56 86 CYS A O 1
ATOM 674 N N . GLU A 1 87 ? -12.896 -14.779 -1.718 1.00 94.38 87 GLU A N 1
ATOM 675 C CA . GLU A 1 87 ? -13.790 -15.943 -1.814 1.00 94.38 87 GLU A CA 1
ATOM 676 C C . GLU A 1 87 ? -13.162 -17.221 -1.225 1.00 94.38 87 GLU A C 1
ATOM 678 O O . GLU A 1 87 ? -13.863 -18.203 -0.962 1.00 94.38 87 GLU A O 1
ATOM 683 N N . ARG A 1 88 ? -11.847 -17.216 -0.968 1.00 93.31 88 ARG A N 1
ATOM 684 C CA . ARG A 1 88 ? -11.125 -18.316 -0.309 1.00 93.31 88 ARG A CA 1
ATOM 685 C C . ARG A 1 88 ? -11.364 -18.324 1.208 1.00 93.31 88 ARG A C 1
ATOM 687 O O . ARG A 1 88 ? -11.793 -17.316 1.775 1.00 93.31 88 ARG A O 1
ATOM 694 N N . PRO A 1 89 ? -11.044 -19.428 1.918 1.00 93.38 89 PRO A N 1
ATOM 695 C CA . PRO A 1 89 ? -11.151 -19.483 3.378 1.00 93.38 89 PRO A CA 1
ATOM 696 C C . PRO A 1 89 ? -10.451 -18.323 4.106 1.00 93.38 89 PRO A C 1
ATOM 698 O O . PRO A 1 89 ? -10.994 -17.823 5.091 1.00 93.38 89 PRO A O 1
ATOM 701 N N . LEU A 1 90 ? -9.313 -17.836 3.594 1.00 89.31 90 LEU A N 1
ATOM 702 C CA . LEU A 1 90 ? -8.605 -16.676 4.150 1.00 89.31 90 LEU A CA 1
ATOM 703 C C . LEU A 1 90 ? -9.452 -15.395 4.159 1.00 89.31 90 LEU A C 1
ATOM 705 O O . LEU A 1 90 ? -9.374 -14.626 5.115 1.00 89.31 90 LEU A O 1
ATOM 709 N N . GLY A 1 91 ? -10.318 -15.180 3.164 1.00 86.50 91 GLY A N 1
ATOM 710 C CA . GLY A 1 91 ? -11.213 -14.018 3.116 1.00 86.50 91 GLY A CA 1
ATOM 711 C C . GLY A 1 91 ? -12.241 -13.970 4.253 1.00 86.50 91 GLY A C 1
ATOM 712 O O . GLY A 1 91 ? -12.771 -12.904 4.575 1.00 86.50 91 GLY A O 1
ATOM 713 N N . LYS A 1 92 ? -12.487 -15.104 4.926 1.00 88.75 92 LYS A N 1
ATOM 714 C CA . LYS A 1 92 ? -13.352 -15.169 6.116 1.00 88.75 92 LYS A CA 1
ATOM 715 C C . LYS A 1 92 ? -12.680 -14.635 7.378 1.00 88.75 92 LYS A C 1
ATOM 717 O O . LYS A 1 92 ? -13.382 -14.294 8.325 1.00 88.75 92 LYS A O 1
ATOM 722 N N . VAL A 1 93 ? -11.348 -14.577 7.409 1.00 89.81 93 VAL A N 1
ATOM 723 C CA . VAL A 1 93 ? -10.568 -14.141 8.584 1.00 89.81 93 VAL A CA 1
ATOM 724 C C . VAL A 1 93 ? -9.776 -12.857 8.326 1.00 89.81 93 VAL A C 1
ATOM 726 O O . VAL A 1 93 ? -9.481 -12.123 9.271 1.00 89.81 93 VAL A O 1
ATOM 729 N N . LEU A 1 94 ? -9.509 -12.537 7.058 1.00 90.25 94 LEU A N 1
ATOM 730 C CA . LEU A 1 94 ? -8.801 -11.339 6.621 1.00 90.25 94 LEU A CA 1
ATOM 731 C C . LEU A 1 94 ? -9.706 -10.389 5.834 1.00 90.25 94 LEU A C 1
ATOM 733 O O . LEU A 1 94 ? -10.436 -10.793 4.929 1.00 90.25 94 LEU A O 1
ATOM 737 N N . ALA A 1 95 ? -9.574 -9.099 6.116 1.00 91.19 95 ALA A N 1
ATOM 738 C CA . ALA A 1 95 ? -9.949 -8.037 5.200 1.00 91.19 95 ALA A CA 1
ATOM 739 C C . ALA A 1 95 ? -8.766 -7.745 4.270 1.00 91.19 95 ALA A C 1
ATOM 741 O O . ALA A 1 95 ? -7.655 -7.495 4.743 1.00 91.19 95 ALA A O 1
ATOM 742 N N . LEU A 1 96 ? -9.019 -7.768 2.960 1.00 94.19 96 LEU A N 1
ATOM 743 C CA . LEU A 1 96 ? -7.997 -7.577 1.932 1.00 94.19 96 LEU A CA 1
ATOM 744 C C . LEU A 1 96 ? -8.213 -6.272 1.163 1.00 94.19 96 LEU A C 1
ATOM 746 O O . LEU A 1 96 ? -9.346 -5.926 0.815 1.00 94.19 96 LEU A O 1
ATOM 750 N N . ALA A 1 97 ? -7.120 -5.586 0.843 1.00 95.81 97 ALA A N 1
ATOM 751 C CA . ALA A 1 97 ? -7.103 -4.387 0.014 1.00 95.81 97 ALA A CA 1
ATOM 752 C C . ALA A 1 97 ? -6.003 -4.475 -1.052 1.00 95.81 97 ALA A C 1
ATOM 754 O O . ALA A 1 97 ? -4.887 -4.892 -0.758 1.00 95.81 97 ALA A O 1
ATOM 755 N N . ASP A 1 98 ? -6.329 -4.070 -2.277 1.00 97.38 98 ASP A N 1
ATOM 756 C CA . ASP A 1 98 ? -5.411 -3.993 -3.414 1.00 97.38 98 ASP A CA 1
ATOM 757 C C . ASP A 1 98 ? -4.742 -2.615 -3.514 1.00 97.38 98 ASP A C 1
ATOM 759 O O . ASP A 1 98 ? -5.377 -1.585 -3.260 1.00 97.38 98 ASP A O 1
ATOM 763 N N . PHE A 1 99 ? -3.459 -2.620 -3.877 1.00 98.44 99 PHE A N 1
ATOM 764 C CA . PHE A 1 99 ? -2.609 -1.446 -4.068 1.00 98.44 99 PHE A CA 1
ATOM 765 C C . PHE A 1 99 ? -1.815 -1.630 -5.362 1.00 98.44 99 PHE A C 1
ATOM 767 O O . PHE A 1 99 ? -1.239 -2.697 -5.583 1.00 98.44 99 PHE A O 1
ATOM 774 N N . HIS A 1 100 ? -1.808 -0.618 -6.229 1.00 98.56 100 HIS A N 1
ATOM 775 C CA . HIS A 1 100 ? -1.251 -0.744 -7.576 1.00 98.56 100 HIS A CA 1
ATOM 776 C C . HIS A 1 100 ? -0.530 0.541 -8.024 1.00 98.56 100 HIS A C 1
ATOM 778 O O . HIS A 1 100 ? -1.103 1.624 -7.871 1.00 98.56 100 HIS A O 1
ATOM 784 N N . PRO A 1 101 ? 0.665 0.456 -8.648 1.00 98.12 101 PRO A N 1
ATOM 785 C CA . PRO A 1 101 ? 1.447 1.627 -9.078 1.00 98.12 101 PRO A CA 1
ATOM 786 C C . PRO A 1 101 ? 0.752 2.502 -10.129 1.00 98.12 101 PRO A C 1
ATOM 788 O O . PRO A 1 101 ? 1.040 3.691 -10.233 1.00 98.12 101 PRO A O 1
ATOM 791 N N . ASP A 1 102 ? -0.170 1.925 -10.899 1.00 97.88 102 ASP A N 1
ATOM 792 C CA . ASP A 1 102 ? -0.953 2.621 -11.937 1.00 97.88 102 ASP A CA 1
ATOM 793 C C . ASP A 1 102 ? -2.333 3.120 -11.482 1.00 97.88 102 ASP A C 1
ATOM 795 O O . ASP A 1 102 ? -3.174 3.460 -12.314 1.00 97.88 102 ASP A O 1
ATOM 799 N N . ALA A 1 103 ? -2.615 3.158 -10.177 1.00 95.94 103 ALA A N 1
ATOM 800 C CA . ALA A 1 103 ? -3.871 3.728 -9.699 1.00 95.94 103 ALA A CA 1
ATOM 801 C C . ALA A 1 103 ? -3.972 5.229 -10.045 1.00 95.94 103 ALA A C 1
ATOM 803 O O . ALA A 1 103 ? -3.118 6.033 -9.670 1.00 95.94 103 ALA A O 1
ATOM 804 N N . THR A 1 104 ? -5.029 5.613 -10.762 1.00 95.62 104 THR A N 1
ATOM 805 C CA . THR A 1 104 ? -5.234 6.982 -11.256 1.00 95.62 104 THR A CA 1
ATOM 806 C C . THR A 1 104 ? -5.844 7.893 -10.196 1.00 95.62 104 THR A C 1
ATOM 808 O O . THR A 1 104 ? -6.712 7.462 -9.435 1.00 95.62 104 THR A O 1
ATOM 811 N N . LEU A 1 105 ? -5.453 9.171 -10.193 1.00 95.88 105 LEU A N 1
ATOM 812 C CA . LEU A 1 105 ? -6.043 10.176 -9.312 1.00 95.88 105 LEU A CA 1
ATOM 813 C C . LEU A 1 105 ? -7.507 10.441 -9.666 1.00 95.88 105 LEU A C 1
ATOM 815 O O . LEU A 1 105 ? -7.832 10.822 -10.788 1.00 95.88 105 LEU A O 1
ATOM 819 N N . ASP A 1 106 ? -8.369 10.318 -8.663 1.00 94.94 106 ASP A N 1
ATOM 820 C CA . ASP A 1 106 ? -9.782 10.648 -8.757 1.00 94.94 106 ASP A CA 1
ATOM 821 C C . ASP A 1 106 ? -10.280 11.237 -7.434 1.00 94.94 106 ASP A C 1
ATOM 823 O O . ASP A 1 106 ? -10.782 10.547 -6.552 1.00 94.94 106 ASP A O 1
ATOM 827 N N . ALA A 1 107 ? -10.117 12.549 -7.281 1.00 93.94 107 ALA A N 1
ATOM 828 C CA . ALA A 1 107 ? -10.502 13.268 -6.068 1.00 93.94 107 ALA A CA 1
ATOM 829 C C . ALA A 1 107 ? -11.970 13.738 -6.082 1.00 93.94 107 ALA A C 1
ATOM 831 O O . ALA A 1 107 ? -12.329 14.650 -5.340 1.00 93.94 107 ALA A O 1
ATOM 832 N N . THR A 1 108 ? -12.833 13.165 -6.929 1.00 94.56 108 THR A N 1
ATOM 833 C CA . THR A 1 108 ? -14.236 13.613 -7.027 1.00 94.56 108 THR A CA 1
ATOM 834 C C . THR A 1 108 ? -15.048 13.302 -5.770 1.00 94.56 108 THR A C 1
ATOM 836 O O . THR A 1 108 ? -15.921 14.083 -5.400 1.00 94.56 108 THR A O 1
ATOM 839 N N . THR A 1 109 ? -14.747 12.193 -5.091 1.00 93.44 109 THR A N 1
ATOM 840 C CA . THR A 1 109 ? -15.304 11.846 -3.776 1.00 93.44 109 THR A CA 1
ATOM 841 C C . THR A 1 109 ? -14.226 11.216 -2.890 1.00 93.44 109 THR A C 1
ATOM 843 O O . THR A 1 109 ? -13.248 10.674 -3.420 1.00 93.44 109 THR A O 1
ATOM 846 N N . PRO A 1 110 ? -14.402 11.208 -1.555 1.00 92.81 110 PRO A N 1
ATOM 847 C CA . PRO A 1 110 ? -13.480 10.529 -0.645 1.00 92.81 110 PRO A CA 1
ATOM 848 C C . PRO A 1 110 ? -13.204 9.069 -1.028 1.00 92.81 110 PRO A C 1
ATOM 850 O O . PRO A 1 110 ? -12.060 8.624 -1.027 1.00 92.81 110 PRO A O 1
ATOM 853 N N . GLN A 1 111 ? -14.232 8.320 -1.435 1.00 91.12 111 GLN A N 1
ATOM 854 C CA . GLN A 1 111 ? -14.101 6.904 -1.790 1.00 91.12 111 GLN A CA 1
ATOM 855 C C . GLN A 1 111 ? -13.374 6.698 -3.123 1.00 91.12 111 GLN A C 1
ATOM 857 O O . GLN A 1 111 ? -12.638 5.721 -3.272 1.00 91.12 111 GLN A O 1
ATOM 862 N N . ARG A 1 112 ? -13.559 7.608 -4.089 1.00 93.19 112 ARG A N 1
ATOM 863 C CA . ARG A 1 112 ? -12.875 7.543 -5.389 1.00 93.19 112 ARG A CA 1
ATOM 864 C C . ARG A 1 112 ? -11.391 7.903 -5.286 1.00 93.19 112 ARG A C 1
ATOM 866 O O . ARG A 1 112 ? -10.609 7.420 -6.098 1.00 93.19 112 ARG A O 1
ATOM 873 N N . LEU A 1 113 ? -10.994 8.620 -4.233 1.00 94.62 113 LEU A N 1
ATOM 874 C CA . LEU A 1 113 ? -9.598 8.955 -3.951 1.00 94.62 113 LEU A CA 1
ATOM 875 C C . LEU A 1 113 ? -8.794 7.765 -3.395 1.00 94.62 113 LEU A C 1
ATOM 877 O O . LEU A 1 113 ? -7.589 7.679 -3.625 1.00 94.62 113 LEU A O 1
ATOM 881 N N . ILE A 1 114 ? -9.440 6.829 -2.689 1.00 93.31 114 ILE A N 1
ATOM 882 C CA . ILE A 1 114 ? -8.761 5.724 -1.986 1.00 93.31 114 ILE A CA 1
ATOM 883 C C . ILE A 1 114 ? -7.795 4.935 -2.887 1.00 93.31 114 ILE A C 1
ATOM 885 O O . ILE A 1 114 ? -6.660 4.734 -2.458 1.00 93.31 114 ILE A O 1
ATOM 889 N N . PRO A 1 115 ? -8.161 4.491 -4.109 1.00 94.56 115 PRO A N 1
ATOM 890 C CA . PRO A 1 115 ? -7.231 3.767 -4.973 1.00 94.56 115 PRO A CA 1
ATOM 891 C C . PRO A 1 115 ? -5.944 4.545 -5.263 1.00 94.56 115 PRO A C 1
ATOM 893 O O . PRO A 1 115 ? -4.871 3.956 -5.238 1.00 94.56 115 PRO A O 1
ATOM 896 N N . PHE A 1 116 ? -6.032 5.861 -5.474 1.00 96.31 116 PHE A N 1
ATOM 897 C CA . PHE A 1 116 ? -4.857 6.705 -5.698 1.00 96.31 116 PHE A CA 1
ATOM 898 C C . PHE A 1 116 ? -3.958 6.792 -4.461 1.00 96.31 116 PHE A C 1
ATOM 900 O O . PHE A 1 116 ? -2.740 6.723 -4.576 1.00 96.31 116 PHE A O 1
ATOM 907 N N . LEU A 1 117 ? -4.543 6.877 -3.264 1.00 94.06 117 LEU A N 1
ATOM 908 C CA . LEU A 1 117 ? -3.770 6.825 -2.016 1.00 94.06 117 LEU A CA 1
ATOM 909 C C . LEU A 1 117 ? -3.131 5.451 -1.784 1.00 94.06 117 LEU A C 1
ATOM 911 O O . LEU A 1 117 ? -2.187 5.349 -1.013 1.00 94.06 117 LEU A O 1
ATOM 915 N N . ARG A 1 118 ? -3.627 4.407 -2.460 1.00 96.38 118 ARG A N 1
ATOM 916 C CA . ARG A 1 118 ? -3.080 3.044 -2.476 1.00 96.38 118 ARG A CA 1
ATOM 917 C C . ARG A 1 118 ? -2.107 2.805 -3.636 1.00 96.38 118 ARG A C 1
ATOM 919 O O . ARG A 1 118 ? -1.944 1.675 -4.099 1.00 96.38 118 ARG A O 1
ATOM 926 N N . ARG A 1 119 ? -1.463 3.860 -4.130 1.00 96.94 119 ARG A N 1
ATOM 927 C CA . ARG A 1 119 ? -0.492 3.779 -5.220 1.00 96.94 119 ARG A CA 1
ATOM 928 C C . ARG A 1 119 ? 0.898 3.419 -4.695 1.00 96.94 119 ARG A C 1
ATOM 930 O O . ARG A 1 119 ? 1.750 4.278 -4.489 1.00 96.94 119 ARG A O 1
ATOM 937 N N . SER A 1 120 ? 1.102 2.129 -4.447 1.00 97.44 120 SER A N 1
ATOM 938 C CA . SER A 1 120 ? 2.378 1.554 -4.010 1.00 97.44 120 SER A CA 1
ATOM 939 C C . SER A 1 120 ? 3.373 1.384 -5.174 1.00 97.44 120 SER A C 1
ATOM 941 O O . SER A 1 120 ? 2.954 1.293 -6.327 1.00 97.44 120 SER A O 1
ATOM 943 N N . PRO A 1 121 ? 4.692 1.314 -4.903 1.00 97.88 121 PRO A N 1
ATOM 944 C CA . PRO A 1 121 ? 5.726 1.159 -5.935 1.00 97.88 121 PRO A CA 1
ATOM 945 C C . PRO A 1 121 ? 5.669 -0.185 -6.673 1.00 97.88 121 PRO A C 1
ATOM 947 O O . PRO A 1 121 ? 5.965 -0.238 -7.864 1.00 97.88 121 PRO A O 1
ATOM 950 N N . ASP A 1 122 ? 5.264 -1.247 -5.979 1.00 98.12 122 ASP A N 1
ATOM 951 C CA . ASP A 1 122 ? 4.972 -2.565 -6.542 1.00 98.12 122 ASP A CA 1
ATOM 952 C C . ASP A 1 122 ? 3.514 -2.940 -6.220 1.00 98.12 122 ASP A C 1
ATOM 954 O O . ASP A 1 122 ? 2.993 -2.486 -5.190 1.00 98.12 122 ASP A O 1
ATOM 958 N N . PRO A 1 123 ? 2.843 -3.764 -7.049 1.00 98.44 123 PRO A N 1
ATOM 959 C CA . PRO A 1 123 ? 1.537 -4.322 -6.710 1.00 98.44 123 PRO A CA 1
ATOM 960 C C . PRO A 1 123 ? 1.591 -5.070 -5.375 1.00 98.44 123 PRO A C 1
ATOM 962 O O . PRO A 1 123 ? 2.542 -5.807 -5.114 1.00 98.44 123 PRO A O 1
ATOM 965 N N . LEU A 1 124 ? 0.587 -4.885 -4.516 1.00 98.19 124 LEU A N 1
ATOM 966 C CA . LEU A 1 124 ? 0.518 -5.601 -3.241 1.00 98.19 124 LEU A CA 1
ATOM 967 C C . LEU A 1 124 ? -0.918 -5.846 -2.768 1.00 98.19 124 LEU A C 1
ATOM 969 O O . LEU A 1 124 ? -1.850 -5.115 -3.119 1.00 98.19 124 LEU A O 1
ATOM 973 N N . ILE A 1 125 ? -1.071 -6.876 -1.934 1.00 98.31 125 ILE A N 1
ATOM 974 C CA . ILE A 1 125 ? -2.279 -7.143 -1.153 1.00 98.31 125 ILE A CA 1
ATOM 975 C C . ILE A 1 125 ? -1.991 -6.811 0.308 1.00 98.31 125 ILE A C 1
ATOM 977 O O . ILE A 1 125 ? 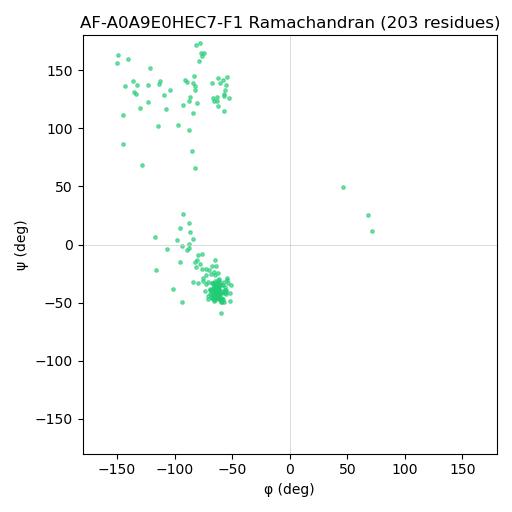-1.166 -7.454 0.959 1.00 98.31 125 ILE A O 1
ATOM 981 N N . GLN A 1 126 ? -2.699 -5.817 0.839 1.00 97.31 126 GLN A N 1
ATOM 982 C CA . GLN A 1 126 ? -2.735 -5.573 2.275 1.00 97.31 126 GLN A CA 1
ATOM 983 C C . GLN A 1 126 ? -3.757 -6.506 2.921 1.00 97.31 126 GLN A C 1
ATOM 985 O O . GLN A 1 126 ? -4.887 -6.614 2.442 1.00 97.31 126 GLN A O 1
ATOM 990 N N . ALA A 1 127 ? -3.389 -7.099 4.050 1.00 95.62 127 ALA A N 1
ATOM 991 C CA . ALA A 1 127 ? -4.246 -7.921 4.881 1.00 95.62 127 ALA A CA 1
ATOM 992 C C . ALA A 1 127 ? -4.319 -7.385 6.313 1.00 95.62 127 ALA A C 1
ATOM 994 O O . ALA A 1 127 ? -3.310 -7.009 6.907 1.00 95.62 127 ALA A O 1
ATOM 995 N N . VAL A 1 128 ? -5.522 -7.383 6.881 1.00 91.31 128 VAL A N 1
ATOM 996 C CA . VAL A 1 128 ? -5.767 -7.095 8.301 1.00 91.31 128 VAL A CA 1
ATOM 997 C C . VAL A 1 128 ? -6.768 -8.116 8.823 1.00 91.31 128 VAL A C 1
ATOM 999 O O . VAL A 1 128 ? -7.718 -8.461 8.120 1.00 91.31 128 VAL A O 1
ATOM 1002 N N . ARG A 1 129 ? -6.591 -8.609 10.050 1.00 86.81 129 ARG A N 1
ATOM 1003 C CA . ARG A 1 129 ? -7.549 -9.548 10.651 1.00 86.81 129 ARG A CA 1
ATOM 1004 C C . ARG A 1 129 ? -8.882 -8.843 10.913 1.00 86.81 129 ARG A C 1
ATOM 1006 O O . ARG A 1 129 ? -8.907 -7.714 11.412 1.00 86.81 129 ARG A O 1
ATOM 1013 N N . HIS A 1 130 ? -10.001 -9.515 10.643 1.00 82.81 130 HIS A N 1
ATOM 1014 C CA . HIS A 1 130 ? -11.332 -8.949 10.924 1.00 82.81 130 HIS A CA 1
ATOM 1015 C C . HIS A 1 130 ? -11.509 -8.588 12.405 1.00 82.81 130 HIS A C 1
ATOM 1017 O O . HIS A 1 130 ? -12.134 -7.576 12.720 1.00 82.81 130 HIS A O 1
ATOM 1023 N N . GLU A 1 131 ? -10.918 -9.363 13.317 1.00 79.44 131 GLU A N 1
ATOM 1024 C CA . GLU A 1 131 ? -10.954 -9.088 14.760 1.00 79.44 131 GLU A CA 1
ATOM 1025 C C . GLU A 1 131 ? -10.278 -7.758 15.128 1.00 79.44 131 GLU A C 1
ATOM 1027 O O . GLU A 1 131 ? -10.808 -7.000 15.945 1.00 79.44 131 GLU A O 1
ATOM 1032 N N . THR A 1 132 ? -9.164 -7.428 14.467 1.00 80.12 132 THR A N 1
ATOM 1033 C CA . THR A 1 132 ? -8.458 -6.158 14.649 1.00 80.12 132 THR A CA 1
ATOM 1034 C C . THR A 1 132 ? -9.332 -5.000 14.182 1.00 80.12 132 THR A C 1
ATOM 1036 O O . THR A 1 132 ? -9.522 -4.032 14.919 1.00 80.12 132 THR A O 1
ATOM 1039 N N . LEU A 1 133 ? -9.936 -5.112 12.994 1.00 73.19 133 LEU A N 1
ATOM 1040 C CA . LEU A 1 133 ? -10.851 -4.089 12.479 1.00 73.19 133 LEU A CA 1
ATOM 1041 C C . LEU A 1 133 ? -12.074 -3.907 13.389 1.00 73.19 133 LEU A C 1
ATOM 1043 O O . LEU A 1 133 ? -12.507 -2.781 13.638 1.00 73.19 133 LEU A O 1
ATOM 1047 N N . ALA A 1 134 ? -12.610 -4.998 13.939 1.00 68.00 134 ALA A N 1
ATOM 1048 C CA . ALA A 1 134 ? -13.701 -4.946 14.906 1.00 68.00 134 ALA A CA 1
ATOM 1049 C C . ALA A 1 134 ? -13.289 -4.263 16.223 1.00 68.00 134 ALA A C 1
ATOM 1051 O O . ALA A 1 134 ? -14.127 -3.639 16.874 1.00 68.00 134 ALA A O 1
ATOM 1052 N N . GLY A 1 135 ? -12.025 -4.378 16.639 1.00 62.97 135 GLY A N 1
ATOM 1053 C CA . GLY A 1 135 ? -11.465 -3.640 17.774 1.00 62.97 135 GLY A CA 1
ATOM 1054 C C . GLY A 1 135 ? -11.375 -2.135 17.506 1.00 62.97 135 GLY A C 1
ATOM 1055 O O . GLY A 1 135 ? -11.841 -1.340 18.319 1.00 62.97 135 GLY A O 1
ATOM 1056 N N . LEU A 1 136 ? -10.873 -1.745 16.329 1.00 64.31 136 LEU A N 1
ATOM 1057 C CA . LEU A 1 136 ? -10.762 -0.339 15.914 1.00 64.31 136 LEU A CA 1
ATOM 1058 C C . LEU A 1 136 ? -12.128 0.354 15.830 1.00 64.31 136 LEU A C 1
ATOM 1060 O O . LEU A 1 136 ? -12.294 1.462 16.336 1.00 64.31 136 LEU A O 1
ATOM 1064 N N . ARG A 1 137 ? -13.135 -0.328 15.272 1.00 59.94 137 ARG A N 1
ATOM 1065 C CA . ARG A 1 137 ? -14.516 0.182 15.215 1.00 59.94 137 ARG A CA 1
ATOM 1066 C C . ARG A 1 137 ? -15.127 0.401 16.599 1.00 59.94 137 ARG A C 1
ATOM 1068 O O . ARG A 1 137 ? -15.881 1.348 16.779 1.00 59.94 137 ARG A O 1
ATOM 1075 N N . ARG A 1 138 ? -14.793 -0.448 17.577 1.00 57.28 138 ARG A N 1
ATOM 1076 C CA . ARG A 1 138 ? -15.265 -0.318 18.967 1.00 57.28 138 ARG A CA 1
ATOM 1077 C C . ARG A 1 138 ? -14.553 0.798 19.739 1.00 57.28 138 ARG A C 1
ATOM 1079 O O . ARG A 1 138 ? -15.169 1.397 20.609 1.00 57.28 138 ARG A O 1
ATOM 1086 N N . GLY A 1 139 ? -13.288 1.085 19.426 1.00 49.03 139 GLY A N 1
ATOM 1087 C CA . GLY A 1 139 ? -12.527 2.185 20.036 1.00 49.03 139 GLY A CA 1
ATOM 1088 C C . GLY A 1 139 ? -12.793 3.566 19.421 1.00 49.03 139 GLY A C 1
ATOM 1089 O O . GLY A 1 139 ? -12.518 4.575 20.061 1.00 49.03 139 GLY A O 1
ATOM 1090 N N . 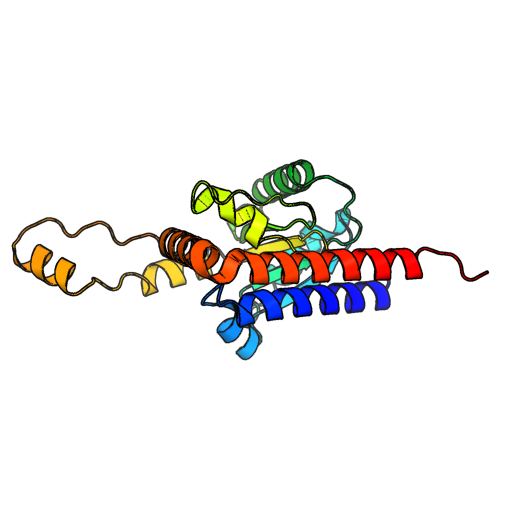GLY A 1 140 ? -13.331 3.622 18.197 1.00 46.38 140 GLY A N 1
ATOM 1091 C CA . GLY A 1 140 ? -13.571 4.861 17.445 1.00 46.38 140 GLY A CA 1
ATOM 1092 C C . GLY A 1 140 ? -14.914 5.554 17.698 1.00 46.38 140 GLY A C 1
ATOM 1093 O O . GLY A 1 140 ? -15.150 6.630 17.157 1.00 46.38 140 GLY A O 1
ATOM 1094 N N . THR A 1 141 ? -15.804 4.987 18.516 1.00 44.91 141 THR A N 1
ATOM 1095 C CA . THR A 1 141 ? -17.078 5.630 18.873 1.00 44.91 141 THR A CA 1
ATOM 1096 C C . THR A 1 141 ? -16.882 6.646 20.002 1.00 44.91 141 THR A C 1
ATOM 1098 O O . THR A 1 141 ? -17.369 6.447 21.115 1.00 44.91 141 THR A O 1
ATOM 1101 N N . MET A 1 142 ? -16.154 7.735 19.754 1.00 41.31 142 MET A N 1
ATOM 1102 C CA . MET A 1 142 ? -16.222 8.901 20.637 1.00 41.31 142 MET A CA 1
ATOM 1103 C C . MET A 1 142 ? -17.425 9.745 20.218 1.00 41.31 142 MET A C 1
ATOM 1105 O O . MET A 1 142 ? -17.451 10.297 19.121 1.00 41.31 142 MET A O 1
ATOM 1109 N N . LEU A 1 143 ? -18.443 9.820 21.080 1.00 42.53 143 LEU A N 1
ATOM 1110 C CA . LEU A 1 143 ? -19.524 10.790 20.916 1.00 42.53 143 LEU A CA 1
ATOM 1111 C C . LEU A 1 143 ? -18.913 12.189 20.999 1.00 42.53 143 LEU A C 1
ATOM 1113 O O . LEU A 1 143 ? -18.319 12.554 22.014 1.00 42.53 143 LEU A O 1
ATOM 1117 N N . VAL A 1 144 ? -19.052 12.969 19.932 1.00 46.78 144 VAL A N 1
ATOM 1118 C CA . VAL A 1 144 ? -18.672 14.383 19.938 1.00 46.78 144 VAL A CA 1
ATOM 1119 C C . VAL A 1 144 ? -19.550 15.096 20.988 1.00 46.78 144 VAL A C 1
ATOM 1121 O O . VAL A 1 144 ? -20.724 14.739 21.118 1.00 46.78 144 VAL A O 1
ATOM 1124 N N . PRO A 1 145 ? -19.057 16.087 21.758 1.00 47.78 145 PRO A N 1
ATOM 1125 C CA . PRO A 1 145 ? -19.832 16.698 22.849 1.00 47.78 145 PRO A CA 1
ATOM 1126 C C . PRO A 1 145 ? -21.211 17.246 22.434 1.00 47.78 145 PRO A C 1
ATOM 1128 O O . PRO A 1 145 ? -22.152 17.228 23.226 1.00 47.78 145 PRO A O 1
ATOM 1131 N N . SER A 1 146 ? -21.362 17.670 21.173 1.00 48.72 146 SER A N 1
ATOM 1132 C CA . SER A 1 146 ? -22.644 18.068 20.570 1.00 48.72 146 SER A CA 1
ATOM 1133 C C . SER A 1 146 ? -23.657 16.923 20.480 1.00 48.72 146 SER A C 1
ATOM 1135 O O . SER A 1 146 ? -24.851 17.135 20.687 1.00 48.72 146 SER A O 1
ATOM 1137 N N . ASP A 1 147 ? -23.187 15.706 20.217 1.00 47.97 147 ASP A N 1
ATOM 1138 C CA . ASP A 1 147 ? -24.011 14.503 20.079 1.00 47.97 147 ASP A CA 1
ATOM 1139 C C . ASP A 1 147 ? -24.399 13.956 21.453 1.00 47.97 147 ASP A C 1
ATOM 1141 O O . ASP A 1 147 ? -25.515 13.474 21.647 1.00 47.97 147 ASP A O 1
ATOM 1145 N N . GLN A 1 148 ? -23.510 14.123 22.436 1.00 46.62 148 GLN A N 1
ATOM 1146 C CA . GLN A 1 148 ? -23.806 13.901 23.850 1.00 46.62 148 GLN A CA 1
ATOM 1147 C C . GLN A 1 148 ? -24.917 14.844 24.339 1.00 46.62 148 GLN A C 1
ATOM 1149 O O . GLN A 1 148 ? -25.856 14.405 25.002 1.00 46.62 148 GLN A O 1
ATOM 1154 N N . LEU A 1 149 ? -24.863 16.123 23.950 1.00 46.28 149 LEU A N 1
ATOM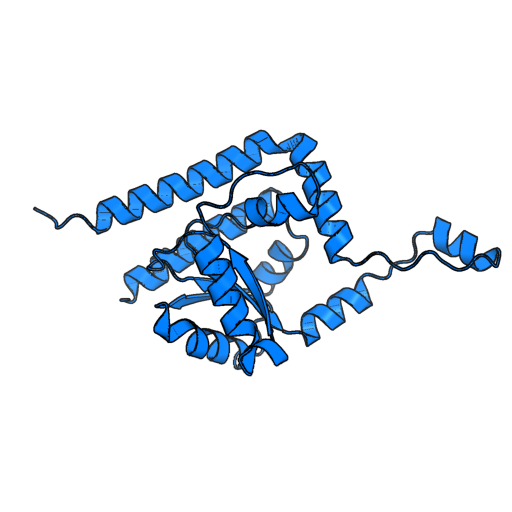 1155 C CA . LEU A 1 149 ? -25.890 17.116 24.272 1.00 46.28 149 LEU A CA 1
ATOM 1156 C C . LEU A 1 149 ? -27.233 16.814 23.576 1.00 46.28 149 LEU A C 1
ATOM 1158 O O . LEU A 1 149 ? -28.291 16.976 24.180 1.00 46.28 149 LEU A O 1
ATOM 1162 N N . ALA A 1 150 ? -27.206 16.323 22.331 1.00 50.78 150 ALA A N 1
ATOM 1163 C CA . ALA A 1 150 ? -28.401 15.907 21.593 1.00 50.78 150 ALA A CA 1
ATOM 1164 C C . ALA A 1 150 ? -29.061 14.648 22.189 1.00 50.78 150 ALA A C 1
ATOM 1166 O O . ALA A 1 150 ? -30.289 14.595 22.288 1.00 50.78 150 ALA A O 1
ATOM 1167 N N . ALA A 1 151 ? -28.259 13.679 22.643 1.00 47.81 151 ALA A N 1
ATOM 1168 C CA . ALA A 1 151 ? -28.737 12.483 23.337 1.00 47.81 151 ALA A CA 1
ATOM 1169 C C . ALA A 1 151 ? -29.372 12.823 24.698 1.00 47.81 151 ALA A C 1
ATOM 1171 O O . ALA A 1 151 ? -30.439 12.306 25.027 1.00 47.81 151 ALA A O 1
ATOM 1172 N N . LEU A 1 152 ? -28.774 13.755 25.455 1.00 52.31 152 LEU A N 1
ATOM 1173 C CA . LEU A 1 152 ? -29.359 14.297 26.692 1.00 52.31 152 LEU A CA 1
ATOM 1174 C C . LEU A 1 152 ? -30.660 15.080 26.440 1.00 52.31 152 LEU A C 1
ATOM 1176 O O . LEU A 1 152 ? -31.521 15.138 27.313 1.00 52.31 152 LEU A O 1
ATOM 1180 N N . ALA A 1 153 ? -30.832 15.637 25.238 1.00 63.38 153 ALA A N 1
ATOM 1181 C CA . ALA A 1 153 ? -32.045 16.323 24.793 1.00 63.38 153 ALA A CA 1
ATOM 1182 C C . ALA A 1 153 ? -33.110 15.381 24.184 1.00 63.38 153 ALA A C 1
ATOM 1184 O O . ALA A 1 153 ? -34.065 15.855 23.565 1.00 63.38 153 ALA A O 1
ATOM 1185 N N . GLY A 1 154 ? -32.955 14.056 24.317 1.00 43.19 154 GLY A N 1
ATOM 1186 C CA . GLY A 1 154 ? -33.930 13.063 23.848 1.00 43.19 154 GLY A CA 1
ATOM 1187 C C . GLY A 1 154 ? -33.999 12.903 22.326 1.00 43.19 154 GLY A C 1
ATOM 1188 O O . GLY A 1 154 ? -34.921 12.265 21.815 1.00 43.19 154 GLY A O 1
ATOM 1189 N N . ARG A 1 155 ? -33.041 13.468 21.582 1.00 50.53 155 ARG A N 1
ATOM 1190 C CA . ARG A 1 155 ? -32.896 13.203 20.147 1.00 50.53 155 ARG A CA 1
ATOM 1191 C C . ARG A 1 155 ? -32.091 11.916 19.974 1.00 50.53 155 ARG A C 1
ATOM 1193 O O . ARG A 1 155 ? -31.121 11.721 20.708 1.00 50.53 155 ARG A O 1
ATOM 1200 N N . PRO A 1 156 ? -32.457 11.035 19.025 1.00 47.78 156 PRO A N 1
ATOM 1201 C CA . PRO A 1 156 ? -31.640 9.863 18.748 1.00 47.78 156 PRO A CA 1
ATOM 1202 C C . PRO A 1 156 ? -30.225 10.341 18.391 1.00 47.78 156 PRO A C 1
ATOM 1204 O O . PRO A 1 156 ? -30.102 11.232 17.541 1.00 47.78 156 PRO A O 1
ATOM 1207 N N . PRO A 1 157 ? -29.172 9.817 19.045 1.00 49.62 157 PRO A N 1
ATOM 1208 C CA . PRO A 1 157 ? -27.815 10.215 18.713 1.00 49.62 157 PRO A CA 1
ATOM 1209 C C . PRO A 1 157 ? -27.564 9.906 17.231 1.00 49.62 157 PRO A C 1
ATOM 1211 O O . PRO A 1 157 ? -28.042 8.874 16.734 1.00 49.62 157 PRO A O 1
ATOM 1214 N N . PRO A 1 158 ? -26.846 10.777 16.501 1.00 51.19 158 PRO A N 1
ATOM 1215 C CA . PRO A 1 158 ? -26.404 10.434 15.160 1.00 51.19 158 PRO A CA 1
ATOM 1216 C C . PRO A 1 158 ? -25.620 9.118 15.216 1.00 51.19 158 PRO A C 1
ATOM 1218 O O . PRO A 1 158 ? -24.940 8.817 16.201 1.00 51.19 158 PRO A O 1
ATOM 1221 N N . ARG A 1 159 ? -25.762 8.289 14.175 1.00 54.62 159 ARG A N 1
ATOM 1222 C CA . ARG A 1 159 ? -25.012 7.030 14.094 1.00 54.62 159 ARG A CA 1
ATOM 1223 C C . ARG A 1 159 ? -23.517 7.357 14.204 1.00 54.62 159 ARG A C 1
ATOM 1225 O O . ARG A 1 159 ? -23.082 8.268 13.496 1.00 54.62 159 ARG A O 1
ATOM 1232 N N . PRO A 1 160 ? -22.741 6.644 15.043 1.00 55.22 160 PRO A N 1
ATOM 1233 C CA . PRO A 1 160 ? -21.296 6.819 15.069 1.00 55.22 160 PRO A CA 1
ATOM 1234 C C . PRO A 1 160 ? -20.756 6.658 13.646 1.00 55.22 160 PRO A C 1
ATOM 1236 O O . PRO A 1 160 ? -21.085 5.668 12.987 1.00 55.22 160 PRO A O 1
ATOM 1239 N N . ARG A 1 161 ? -19.995 7.643 13.155 1.00 59.91 161 ARG A N 1
ATOM 1240 C CA . ARG A 1 161 ? -19.380 7.561 11.824 1.00 59.91 161 ARG A CA 1
ATOM 1241 C C . ARG A 1 161 ? -18.448 6.356 11.770 1.00 59.91 161 ARG A C 1
ATOM 1243 O O . ARG A 1 161 ? -17.729 6.093 12.737 1.00 59.91 161 ARG A O 1
ATOM 1250 N N . ASP A 1 162 ? -18.460 5.622 10.656 1.00 73.81 162 ASP A N 1
ATOM 1251 C CA . ASP A 1 162 ? -17.469 4.569 10.452 1.00 73.81 162 ASP A CA 1
ATOM 1252 C C . ASP A 1 162 ? -16.092 5.240 10.390 1.00 73.81 162 ASP A C 1
ATOM 1254 O O . ASP A 1 162 ? -15.867 6.186 9.635 1.00 73.81 162 ASP A O 1
ATOM 1258 N N . VAL A 1 163 ? -15.159 4.764 11.209 1.00 76.94 163 VAL A N 1
ATOM 1259 C CA . VAL A 1 163 ? -13.791 5.283 11.282 1.00 76.94 163 VAL A CA 1
ATOM 1260 C C . VAL A 1 163 ? -13.126 5.289 9.896 1.00 76.94 163 VAL A C 1
ATOM 1262 O O . VAL A 1 163 ? -12.351 6.187 9.578 1.00 76.94 163 VAL A O 1
ATOM 1265 N N . SER A 1 164 ? -13.463 4.321 9.038 1.00 76.56 164 SER A N 1
ATOM 1266 C CA . SER A 1 164 ? -12.978 4.277 7.659 1.00 76.56 164 SER A CA 1
ATOM 1267 C C . SER A 1 164 ? -13.536 5.405 6.787 1.00 76.56 164 SER A C 1
ATOM 1269 O O . SER A 1 164 ? -12.841 5.843 5.871 1.00 76.56 164 SER A O 1
ATOM 1271 N N . GLU A 1 165 ? -14.771 5.852 7.025 1.00 83.81 165 GLU A N 1
ATOM 1272 C CA . GLU A 1 165 ? -15.360 6.996 6.320 1.00 83.81 165 GLU A CA 1
ATOM 1273 C C . 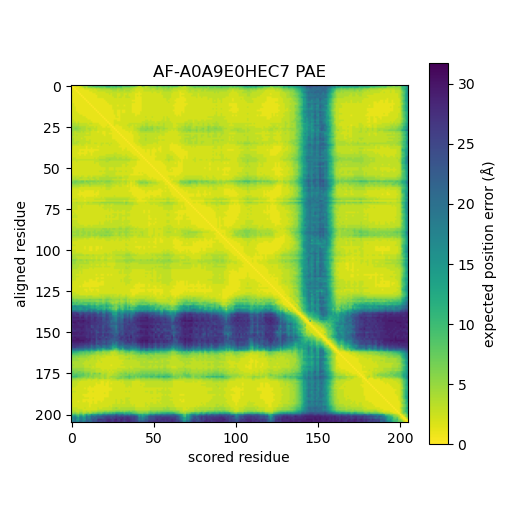GLU A 1 165 ? -14.686 8.289 6.768 1.00 83.81 165 GLU A C 1
ATOM 1275 O O . GLU A 1 165 ? -14.275 9.074 5.919 1.00 83.81 165 GLU A O 1
ATOM 1280 N N . GLN A 1 166 ? -14.472 8.455 8.078 1.00 86.06 166 GLN A N 1
ATOM 1281 C CA . GLN A 1 166 ? -13.782 9.626 8.620 1.00 86.06 166 GLN A CA 1
ATOM 1282 C C . GLN A 1 166 ? -12.363 9.758 8.051 1.00 86.06 166 GLN A C 1
ATOM 1284 O O . GLN A 1 166 ? -12.001 10.819 7.556 1.00 86.06 166 GLN A O 1
ATOM 1289 N N . VAL A 1 167 ? -11.585 8.669 8.016 1.00 86.62 167 VAL A N 1
ATOM 1290 C CA . VAL A 1 167 ? -10.238 8.689 7.415 1.00 86.62 167 VAL A CA 1
ATOM 1291 C C . VAL A 1 167 ? -10.283 9.026 5.923 1.00 86.62 167 VAL A C 1
ATOM 1293 O O . VAL A 1 167 ? -9.417 9.745 5.428 1.00 86.62 167 VAL A O 1
ATOM 1296 N N . ALA A 1 168 ? -11.283 8.537 5.185 1.00 88.12 168 ALA A N 1
ATOM 1297 C CA . ALA A 1 168 ? -11.431 8.885 3.775 1.00 88.12 168 ALA A CA 1
ATOM 1298 C C . ALA A 1 168 ? -11.744 10.381 3.589 1.00 88.12 168 ALA A C 1
ATOM 1300 O O . ALA A 1 168 ? -11.168 11.013 2.703 1.00 88.12 168 ALA A O 1
ATOM 1301 N N . GLU A 1 169 ? -12.624 10.950 4.416 1.00 91.44 169 GLU A N 1
ATOM 1302 C CA . GLU A 1 169 ? -12.949 12.382 4.418 1.00 91.44 169 GLU A CA 1
ATOM 1303 C C . GLU A 1 169 ? -11.733 13.243 4.784 1.00 91.44 169 GLU A C 1
ATOM 1305 O O . GLU A 1 169 ? -11.432 14.207 4.079 1.00 91.44 169 GLU A O 1
ATOM 1310 N N . ASP A 1 170 ? -10.988 12.866 5.824 1.00 91.25 170 ASP A N 1
ATOM 1311 C CA . ASP A 1 170 ? -9.789 13.584 6.268 1.00 91.25 170 ASP A CA 1
ATOM 1312 C C . ASP A 1 170 ? -8.712 13.586 5.177 1.00 91.25 170 ASP A C 1
ATOM 1314 O O . ASP A 1 170 ? -8.115 14.625 4.872 1.00 91.25 170 ASP A O 1
ATOM 1318 N N . ASN A 1 171 ? -8.512 12.439 4.524 1.00 92.69 171 ASN A N 1
ATOM 1319 C CA . ASN A 1 171 ? -7.597 12.311 3.396 1.00 92.69 171 ASN A CA 1
ATOM 1320 C C . ASN A 1 171 ? -8.049 13.124 2.182 1.00 92.69 171 ASN A C 1
ATOM 1322 O O . ASN A 1 171 ? -7.218 13.722 1.500 1.00 92.69 171 ASN A O 1
ATOM 1326 N N . HIS A 1 172 ? -9.353 13.185 1.913 1.00 93.81 172 HIS A N 1
ATOM 1327 C CA . HIS A 1 172 ? -9.904 14.016 0.843 1.00 93.81 172 HIS A CA 1
ATOM 1328 C C . HIS A 1 172 ? -9.689 15.508 1.120 1.00 93.81 172 HIS A C 1
ATOM 1330 O O . HIS A 1 172 ? -9.178 16.231 0.263 1.00 93.81 172 HIS A O 1
ATOM 1336 N N . ALA A 1 173 ? -9.955 15.950 2.351 1.00 92.12 173 ALA A N 1
ATOM 1337 C CA . ALA A 1 173 ? -9.691 17.316 2.790 1.00 92.12 173 ALA A CA 1
ATOM 1338 C C . ALA A 1 173 ? -8.193 17.664 2.752 1.00 92.12 173 ALA A C 1
ATOM 1340 O O . ALA A 1 173 ? -7.824 18.791 2.417 1.00 92.12 173 ALA A O 1
ATOM 1341 N N . ARG A 1 174 ? -7.315 16.705 3.068 1.00 90.38 174 ARG A N 1
ATOM 1342 C CA . ARG A 1 174 ? -5.861 16.862 2.936 1.00 90.38 174 ARG A CA 1
ATOM 1343 C C . ARG A 1 174 ? -5.430 16.964 1.480 1.00 90.38 174 ARG A C 1
ATOM 1345 O O . ARG A 1 174 ? -4.635 17.839 1.156 1.00 90.38 174 ARG A O 1
ATOM 1352 N N . MET A 1 175 ? -5.984 16.135 0.598 1.00 91.62 175 MET A N 1
ATOM 1353 C CA . MET A 1 175 ? -5.697 16.188 -0.837 1.00 91.62 175 MET A CA 1
ATOM 1354 C C . MET A 1 175 ? -6.013 17.571 -1.427 1.00 91.62 175 MET A C 1
ATOM 1356 O O . MET A 1 175 ? -5.300 18.037 -2.310 1.00 91.62 175 MET A O 1
ATOM 1360 N N . ALA A 1 176 ? -7.022 18.272 -0.903 1.00 88.00 176 ALA A N 1
ATOM 1361 C CA . ALA A 1 176 ? -7.322 19.645 -1.307 1.00 88.00 176 ALA A CA 1
ATOM 1362 C C . ALA A 1 176 ? -6.255 20.678 -0.879 1.00 88.00 176 ALA A C 1
ATOM 1364 O O . ALA A 1 176 ? -6.134 21.717 -1.524 1.00 88.00 176 ALA A O 1
ATOM 1365 N N . ARG A 1 177 ? -5.487 20.414 0.189 1.00 88.25 177 ARG A N 1
ATOM 1366 C CA . ARG A 1 177 ? -4.431 21.310 0.701 1.00 88.25 177 ARG A CA 1
ATOM 1367 C C . ARG A 1 177 ? -3.051 20.974 0.140 1.00 88.25 177 ARG A C 1
ATOM 1369 O O . ARG A 1 177 ? -2.370 21.850 -0.380 1.00 88.25 177 ARG A O 1
ATOM 1376 N N . ASP A 1 178 ? -2.682 19.697 0.212 1.00 90.75 178 ASP A N 1
ATOM 1377 C CA . ASP A 1 178 ? -1.309 19.214 0.009 1.00 90.75 178 ASP A CA 1
ATOM 1378 C C . ASP A 1 178 ? -1.185 18.272 -1.204 1.00 90.75 178 ASP A C 1
ATOM 1380 O O . ASP A 1 178 ? -0.136 17.670 -1.446 1.00 90.75 178 ASP A O 1
ATOM 1384 N N . GLY A 1 179 ? -2.261 18.117 -1.983 1.00 91.44 179 GLY A N 1
ATOM 1385 C CA . GLY A 1 179 ? -2.384 17.047 -2.972 1.00 91.44 179 GLY A CA 1
ATOM 1386 C C . GLY A 1 179 ? -1.332 17.056 -4.075 1.00 91.44 179 GLY A C 1
ATOM 1387 O O . GLY A 1 179 ? -0.934 15.988 -4.529 1.00 91.44 179 GLY A O 1
ATOM 1388 N N . ALA A 1 180 ? -0.837 18.228 -4.482 1.00 94.88 180 ALA A N 1
ATOM 1389 C CA . ALA A 1 180 ? 0.215 18.322 -5.494 1.00 94.88 180 ALA A CA 1
ATOM 1390 C C . ALA A 1 180 ? 1.546 17.725 -5.003 1.00 94.88 180 ALA A C 1
ATOM 1392 O O . ALA A 1 180 ? 2.190 16.976 -5.735 1.00 94.88 180 ALA A O 1
ATOM 1393 N N . ALA A 1 181 ? 1.932 18.017 -3.757 1.00 96.50 181 ALA A N 1
ATOM 1394 C CA . ALA A 1 181 ? 3.160 17.492 -3.162 1.00 96.50 181 ALA A CA 1
ATOM 1395 C C . ALA A 1 181 ? 3.054 15.982 -2.910 1.00 96.50 181 ALA A C 1
ATOM 1397 O O . ALA A 1 181 ? 3.970 15.233 -3.247 1.00 96.50 181 ALA A O 1
ATOM 1398 N N . LEU A 1 182 ? 1.904 15.525 -2.400 1.00 95.75 182 LEU A N 1
ATOM 1399 C CA . LEU A 1 182 ? 1.637 14.099 -2.217 1.00 95.75 182 LEU A CA 1
ATOM 1400 C C . LEU A 1 182 ? 1.673 13.337 -3.548 1.00 95.75 182 LEU A C 1
ATOM 1402 O O . LEU A 1 182 ? 2.317 12.293 -3.644 1.00 95.75 182 LEU A O 1
ATOM 1406 N N . ALA A 1 183 ? 1.005 13.858 -4.582 1.00 96.56 183 ALA A N 1
ATOM 1407 C CA . ALA A 1 183 ? 0.997 13.237 -5.901 1.00 96.56 183 ALA A CA 1
ATOM 1408 C C . ALA A 1 183 ? 2.413 13.133 -6.480 1.00 96.56 183 ALA A C 1
ATOM 1410 O O . ALA A 1 183 ? 2.802 12.053 -6.917 1.00 96.56 183 ALA A O 1
ATOM 1411 N N . ALA A 1 184 ? 3.201 14.209 -6.390 1.00 97.31 184 ALA A N 1
ATOM 1412 C CA . ALA A 1 184 ? 4.591 14.216 -6.833 1.00 97.31 184 ALA A CA 1
ATOM 1413 C C . ALA A 1 184 ? 5.451 13.188 -6.079 1.00 97.31 184 ALA A C 1
ATOM 1415 O O . ALA A 1 184 ? 6.223 12.471 -6.708 1.00 97.31 184 ALA A O 1
ATOM 1416 N N . ALA A 1 185 ? 5.285 13.061 -4.758 1.00 97.94 185 ALA A N 1
ATOM 1417 C CA . ALA A 1 185 ? 6.024 12.084 -3.959 1.00 97.94 185 ALA A CA 1
ATOM 1418 C C . ALA A 1 185 ? 5.690 10.631 -4.352 1.00 97.94 185 ALA A C 1
ATOM 1420 O O . ALA A 1 185 ? 6.584 9.789 -4.454 1.00 97.94 185 ALA A O 1
ATOM 1421 N N . LEU A 1 186 ? 4.412 10.331 -4.612 1.00 97.88 186 LEU A N 1
ATOM 1422 C CA . LEU A 1 186 ? 3.989 9.015 -5.103 1.00 97.88 186 LEU A CA 1
ATOM 1423 C C . LEU A 1 186 ? 4.503 8.747 -6.529 1.00 97.88 186 LEU A C 1
ATOM 1425 O O . LEU A 1 186 ? 4.975 7.646 -6.812 1.00 97.88 186 LEU A O 1
ATOM 1429 N N . ASP A 1 187 ? 4.447 9.745 -7.416 1.00 98.06 187 ASP A N 1
ATOM 1430 C CA . ASP A 1 187 ? 4.976 9.655 -8.783 1.00 98.06 187 ASP A CA 1
ATOM 1431 C C . ASP A 1 187 ? 6.486 9.408 -8.804 1.00 98.06 187 ASP A C 1
ATOM 1433 O O . ASP A 1 187 ? 6.962 8.545 -9.548 1.00 98.06 187 ASP A O 1
ATOM 1437 N N . GLU A 1 188 ? 7.238 10.133 -7.975 1.00 98.38 188 GLU A N 1
ATOM 1438 C CA . GLU A 1 188 ? 8.680 9.966 -7.824 1.00 98.38 188 GLU A CA 1
ATOM 1439 C C . GLU A 1 188 ? 9.009 8.552 -7.339 1.00 98.38 188 GLU A C 1
ATOM 1441 O O . GLU A 1 188 ? 9.841 7.874 -7.945 1.00 98.38 188 GLU A O 1
ATOM 1446 N N . LEU A 1 189 ? 8.302 8.066 -6.313 1.00 98.56 189 LEU A N 1
ATOM 1447 C CA . LEU A 1 189 ? 8.503 6.726 -5.768 1.00 98.56 189 LEU A CA 1
ATOM 1448 C C . LEU A 1 189 ? 8.267 5.635 -6.825 1.00 98.56 189 LEU A C 1
ATOM 1450 O O . LEU A 1 189 ? 9.114 4.757 -7.009 1.00 98.56 189 LEU A O 1
ATOM 1454 N N . VAL A 1 190 ? 7.138 5.695 -7.538 1.00 98.25 190 VAL A N 1
ATOM 1455 C CA . VAL A 1 190 ? 6.788 4.717 -8.584 1.00 98.25 190 VAL A CA 1
ATOM 1456 C C . VAL A 1 190 ? 7.772 4.791 -9.755 1.00 98.25 190 VAL A C 1
ATOM 1458 O O . VAL A 1 190 ? 8.218 3.758 -10.261 1.00 98.25 190 VAL A O 1
ATOM 1461 N N . THR A 1 191 ? 8.156 5.995 -10.181 1.00 98.25 191 THR A N 1
ATOM 1462 C CA . THR A 1 191 ? 9.112 6.190 -11.283 1.00 98.25 191 THR A CA 1
ATOM 1463 C C . THR A 1 191 ? 10.492 5.652 -10.921 1.00 98.25 191 THR A C 1
ATOM 1465 O O . THR A 1 191 ? 11.099 4.923 -11.710 1.00 98.25 191 THR A O 1
ATOM 1468 N N . ALA A 1 192 ? 10.970 5.949 -9.713 1.00 98.25 192 ALA A N 1
ATOM 1469 C CA . ALA A 1 192 ? 12.249 5.461 -9.223 1.00 98.25 192 ALA A CA 1
ATOM 1470 C C . ALA A 1 192 ? 12.252 3.928 -9.108 1.00 98.25 192 ALA A C 1
ATOM 1472 O O . ALA A 1 192 ? 13.221 3.291 -9.527 1.00 98.25 192 ALA A O 1
ATOM 1473 N N . ARG A 1 193 ? 11.146 3.320 -8.648 1.00 97.00 193 ARG A N 1
ATOM 1474 C CA . ARG A 1 193 ? 11.005 1.858 -8.615 1.00 97.00 193 ARG A CA 1
ATOM 1475 C C . ARG A 1 193 ? 11.102 1.237 -10.007 1.00 97.00 193 ARG A C 1
ATOM 1477 O O . ARG A 1 193 ? 11.820 0.258 -10.206 1.00 97.00 193 ARG A O 1
ATOM 1484 N N . ARG A 1 194 ? 10.406 1.807 -10.991 1.00 96.19 194 ARG A N 1
ATOM 1485 C CA . ARG A 1 194 ? 10.443 1.323 -12.382 1.00 96.19 194 ARG A CA 1
ATOM 1486 C C . ARG A 1 194 ? 11.844 1.409 -12.980 1.00 96.19 194 ARG A C 1
ATOM 1488 O O . ARG A 1 194 ? 12.281 0.464 -13.635 1.00 96.19 194 ARG A O 1
ATOM 1495 N N . ALA A 1 195 ? 12.551 2.511 -12.737 1.00 96.31 195 ALA A N 1
ATOM 1496 C CA . ALA A 1 195 ? 13.925 2.691 -13.196 1.00 96.31 195 ALA A CA 1
ATOM 1497 C C . ALA A 1 195 ? 14.885 1.672 -12.557 1.00 96.31 195 ALA A C 1
ATOM 1499 O O . ALA A 1 195 ? 15.695 1.068 -13.262 1.00 96.31 195 ALA A O 1
ATOM 1500 N N . ASP A 1 196 ? 14.754 1.434 -11.250 1.00 94.75 196 ASP A N 1
ATOM 1501 C CA . ASP A 1 196 ? 15.535 0.432 -10.520 1.00 94.75 196 ASP A CA 1
ATOM 1502 C C . ASP A 1 196 ? 15.324 -0.974 -11.107 1.00 94.75 196 ASP A C 1
ATOM 1504 O O . ASP A 1 196 ? 16.292 -1.630 -11.498 1.00 94.75 196 ASP A O 1
ATOM 1508 N N . ARG A 1 197 ? 14.072 -1.395 -11.324 1.00 90.44 197 ARG A N 1
ATOM 1509 C CA . ARG A 1 197 ? 13.765 -2.694 -11.95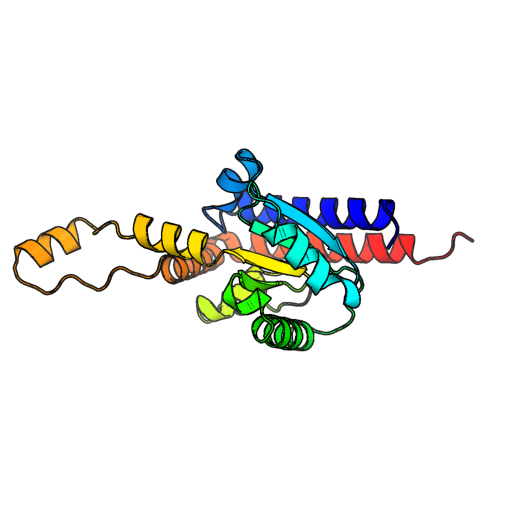1 1.00 90.44 197 ARG A CA 1
ATOM 1510 C C . ARG A 1 197 ? 14.304 -2.809 -13.374 1.00 90.44 197 ARG A C 1
ATOM 1512 O O . ARG A 1 197 ? 14.895 -3.828 -13.728 1.00 90.44 197 ARG A O 1
ATOM 1519 N N . ALA A 1 198 ? 14.163 -1.758 -14.182 1.00 90.75 198 ALA A N 1
ATOM 1520 C CA . ALA A 1 198 ? 14.708 -1.729 -15.538 1.00 90.75 198 ALA A CA 1
ATOM 1521 C C . ALA A 1 198 ? 16.245 -1.837 -15.558 1.00 90.75 198 ALA A C 1
ATOM 1523 O O . ALA A 1 198 ? 16.809 -2.431 -16.479 1.00 90.75 198 ALA A O 1
ATOM 1524 N N . SER A 1 199 ? 16.928 -1.291 -14.546 1.00 89.81 199 SER A N 1
ATOM 1525 C CA . SER A 1 199 ? 18.387 -1.382 -14.424 1.00 89.81 199 SER A CA 1
ATOM 1526 C C . SER A 1 199 ? 18.869 -2.794 -14.070 1.00 89.81 199 SER A C 1
ATOM 1528 O O . SER A 1 199 ? 19.929 -3.206 -14.539 1.00 89.81 199 SER A O 1
ATOM 1530 N N . ARG A 1 200 ? 18.069 -3.552 -13.308 1.00 83.31 200 ARG A N 1
ATOM 1531 C CA . ARG A 1 200 ? 18.359 -4.936 -12.894 1.00 83.31 200 ARG A CA 1
ATOM 1532 C C . ARG A 1 200 ? 17.965 -5.973 -13.945 1.00 83.31 200 ARG A C 1
ATOM 1534 O O . ARG A 1 200 ? 18.649 -6.977 -14.088 1.00 83.31 200 ARG A O 1
ATOM 1541 N N . GLY A 1 201 ? 16.908 -5.709 -14.717 1.00 69.25 201 GLY A N 1
ATOM 1542 C CA . GLY A 1 201 ? 16.451 -6.576 -15.809 1.00 69.25 201 GLY A CA 1
ATOM 1543 C C . GLY A 1 201 ? 17.291 -6.497 -17.091 1.00 69.25 201 GLY A C 1
ATOM 1544 O O . GLY A 1 201 ? 17.088 -7.291 -18.009 1.00 69.25 201 GLY A O 1
ATOM 1545 N N . ARG A 1 202 ? 18.244 -5.558 -17.194 1.00 47.12 202 ARG A N 1
ATOM 1546 C CA . ARG A 1 202 ? 19.220 -5.546 -18.293 1.00 47.12 202 ARG A CA 1
ATOM 1547 C C . ARG A 1 202 ? 20.335 -6.553 -17.989 1.00 47.12 202 ARG A C 1
ATOM 1549 O O . ARG A 1 202 ? 21.026 -6.369 -16.988 1.00 47.12 202 ARG A O 1
ATOM 1556 N N . PRO A 1 203 ? 20.588 -7.562 -18.847 1.00 38.31 203 PRO A N 1
ATOM 1557 C CA . PRO A 1 203 ? 21.778 -8.388 -18.690 1.00 38.31 203 PRO A CA 1
ATOM 1558 C C . PRO A 1 203 ? 23.013 -7.481 -18.725 1.00 38.31 203 PRO A C 1
ATOM 1560 O O . PRO A 1 203 ? 23.144 -6.632 -19.614 1.00 38.31 203 PRO A O 1
ATOM 1563 N N . ARG A 1 204 ? 23.897 -7.636 -17.730 1.00 42.28 204 ARG A N 1
ATOM 1564 C CA . ARG A 1 204 ? 25.221 -7.003 -17.733 1.00 42.28 204 ARG A CA 1
ATOM 1565 C C . ARG A 1 204 ? 25.930 -7.456 -19.011 1.00 42.28 204 ARG A C 1
ATOM 1567 O O . ARG A 1 204 ? 26.126 -8.654 -19.196 1.00 42.28 204 ARG A O 1
ATOM 1574 N N . ARG A 1 205 ? 26.191 -6.506 -19.912 1.00 35.62 205 ARG A N 1
ATOM 1575 C CA . ARG A 1 205 ? 26.967 -6.740 -21.135 1.00 35.62 205 ARG A CA 1
ATOM 1576 C C . ARG A 1 205 ? 28.416 -7.047 -20.800 1.00 35.62 205 ARG A C 1
ATOM 1578 O O . ARG A 1 205 ? 28.911 -6.445 -19.821 1.00 35.62 205 ARG A O 1
#

Sequence (205 aa):
MDDAERDDARTWAERYIAIIEAYDLCPWAAPARARGEVWIEACEVDDVEDTLARFTATPTAVVGLCVVPNFDGDPTALRRWRGALCERPLGKVLALADFHPDATLDATTPQRLIPFLRRSPDPLIQAVRHETLAGLRRGGTMLVPSDQLAALAGRPPPRPRDVSEQVAEDNHARMARDGAALAAALDELVTARRADRASRGRPRR

Radius of gyration: 18.77 Å; Cα contacts (8 Å, |Δi|>4): 261; chains: 1; bounding box: 61×41×48 Å

Foldseek 3Di:
DDPVVFVVLQVQQVLLLVLCVVLVLDVCSVVCVVQVQEAETEDAPVCQLVVLVVQVVDPSHFKYKHFHQPDPDDQVVQVVSQVVSLVDPSVVFKDKDKAALPQDADLVDLVSRVNVSSNGLTIIIMIGTPVSLVVVQVVQQDQDVVLVVCVVVVHDRPDRDRPVRVSSVVSSVSCVPCVVVSNVSSVVSNVVSVVVVVVVPDPDD

pLDDT: mean 86.54, std 16.59, range [35.62, 98.62]

Solvent-accessible surface area (backbone atoms only — not comparable to full-atom values): 11335 Å² total; per-residue (Å²): 133,57,71,68,59,30,53,49,50,39,53,49,52,52,55,47,49,52,51,38,46,76,66,61,65,42,93,56,51,56,62,34,50,77,70,60,15,58,39,72,47,49,44,55,80,90,44,45,66,63,51,52,48,53,47,72,71,35,86,68,44,57,38,35,39,43,32,23,68,83,64,82,67,54,61,65,52,47,47,51,50,52,49,56,49,48,76,37,80,62,29,78,52,32,48,77,45,67,26,23,58,79,39,62,85,34,81,88,42,41,78,53,26,47,52,30,78,28,37,30,54,45,34,31,42,37,37,33,42,48,69,56,54,56,49,52,59,68,72,55,64,70,75,52,73,70,44,50,52,36,41,76,67,73,41,83,57,74,77,73,71,55,62,70,55,52,49,31,46,54,45,42,58,43,43,75,74,48,32,68,61,54,49,49,54,44,50,50,48,31,50,51,44,53,52,54,51,57,63,68,71,47,78,86,126